Protein AF-0000000065861034 (afdb_homodimer)

Nearest PDB structures (foldseek):
  3ct6-assembly1_B  TM=1.005E+00  e=2.434E-25  Lactococcus lactis
  3cr3-assembly1_C  TM=1.001E+00  e=5.560E-23  unclassified
  3b48-assembly2_D  TM=8.583E-01  e=1.275E-07  Enterococcus faecalis V583
  3gx1-assembly1_B  TM=7.635E-01  e=3.608E-04  Listeria innocua Clip11262
  6w6b-assembly1_A-2  TM=7.026E-01  e=1.336E-04  Staphylococcus aureus

InterPro domains:
  IPR004701 Phosphotransferase system, mannose-type IIA component [PF03610] (4-112)
  IPR004701 Phosphotransferase system, mannose-type IIA component [PS51096] (2-123)
  IPR012844 Dihydroxyacetone kinase phosphotransferase subunit, N-terminal domain [TIGR02364] (3-118)
  IPR036662 Phosphotransferase system, mannose-type IIA component superfamily [G3DSA:3.40.50.510] (1-123)
  IPR036662 Phosphotransferase system, mannose-type IIA component superfamily [SSF53062] (2-120)
  IPR039643 Dihydroxyacetone kinase phosphotransferase subunit DhaM [PTHR38594] (3-120)

Secondary structure (DSSP, 8-state):
--EEEEEEES-HHHHHHHHHHHHTT-SSSEEEEEES-TTS-S---HHHHHHHHHHSS-SEEEEEESSGGGHHHHHHHHHH-SSEEEE--S-HHHHHHHHHHHHHTT--HHHHHHHHHTT----/--EEEEEEES-HHHHHHHHHHHHTT-SSSEEEEEES-TTS-S---HHHHHHHHHHSS-SEEEEEESSGGGHHHHHHHHHH-SSEEEE--S-HHHHHHHHHHHHHTT--HHHHHHHHHTT----

pLDDT: mean 98.12, std 2.2, range [76.38, 98.94]

Structure (mmCIF, N/CA/C/O backbone):
data_AF-0000000065861034-model_v1
#
loop_
_entity.id
_entity.type
_entity.pdbx_description
1 polymer 'PTS-dependent dihydroxyacetone kinase, phosphotransferase subunit DhaM'
#
loop_
_atom_site.group_PDB
_atom_site.id
_atom_site.type_symbol
_atom_site.label_atom_id
_atom_site.label_alt_id
_atom_site.label_comp_id
_atom_site.label_asym_id
_atom_site.label_entity_id
_atom_site.label_seq_id
_atom_site.pdbx_PDB_ins_code
_atom_site.Cartn_x
_atom_site.Cartn_y
_atom_site.Cartn_z
_atom_site.occupancy
_atom_site.B_iso_or_equiv
_atom_site.auth_seq_id
_atom_site.auth_comp_id
_atom_site.auth_asym_id
_atom_site.auth_atom_id
_atom_site.pdbx_PDB_model_num
ATOM 1 N N . MET A 1 1 ? -9.688 -24.094 -13.961 1 76.38 1 MET A N 1
ATOM 2 C CA . MET A 1 1 ? -8.453 -23.422 -13.578 1 76.38 1 MET A CA 1
ATOM 3 C C . MET A 1 1 ? -8.664 -22.547 -12.344 1 76.38 1 MET A C 1
ATOM 5 O O . MET A 1 1 ? -9.719 -21.922 -12.188 1 76.38 1 MET A O 1
ATOM 9 N N . THR A 1 2 ? -7.734 -22.688 -11.273 1 95.12 2 THR A N 1
ATOM 10 C CA . THR A 1 2 ? -7.918 -21.969 -10.023 1 95.12 2 THR A CA 1
ATOM 11 C C . THR A 1 2 ? -7.055 -20.703 -9.992 1 95.12 2 THR A C 1
ATOM 13 O O . THR A 1 2 ? -5.941 -20.703 -10.516 1 95.12 2 THR A O 1
ATOM 16 N N . TYR A 1 3 ? -7.652 -19.641 -9.508 1 98.69 3 TYR A N 1
ATOM 17 C CA . TYR A 1 3 ? -6.938 -18.375 -9.398 1 98.69 3 TYR A CA 1
ATOM 18 C C . TYR A 1 3 ? -6.633 -18.047 -7.941 1 98.69 3 TYR A C 1
ATOM 20 O O . TYR A 1 3 ? -7.426 -18.359 -7.051 1 98.69 3 TYR A O 1
ATOM 28 N N . GLY A 1 4 ? -5.465 -17.453 -7.699 1 98.88 4 GLY A N 1
ATOM 29 C CA . GLY A 1 4 ? -5.059 -17 -6.383 1 98.88 4 GLY A CA 1
ATOM 30 C C . GLY A 1 4 ? -4.328 -15.672 -6.414 1 98.88 4 GLY A C 1
ATOM 31 O O . GLY A 1 4 ? -4.043 -15.141 -7.488 1 98.88 4 GLY A O 1
ATOM 32 N N . ILE A 1 5 ? -4.102 -15.156 -5.289 1 98.94 5 ILE A N 1
ATOM 33 C CA . ILE A 1 5 ? -3.453 -13.859 -5.133 1 98.94 5 ILE A CA 1
ATOM 34 C C . ILE A 1 5 ? -2.125 -14.031 -4.398 1 98.94 5 ILE A C 1
ATOM 36 O O . ILE A 1 5 ? -2.049 -14.758 -3.404 1 98.94 5 ILE A O 1
ATOM 40 N N . VAL A 1 6 ? -1.104 -13.414 -4.914 1 98.94 6 VAL A N 1
ATOM 41 C CA . VAL A 1 6 ? 0.184 -13.359 -4.23 1 98.94 6 VAL A CA 1
ATOM 42 C C . VAL A 1 6 ? 0.611 -11.906 -4.047 1 98.94 6 VAL A C 1
ATOM 44 O O . VAL A 1 6 ? 0.596 -11.117 -5 1 98.94 6 VAL A O 1
ATOM 47 N N . ILE A 1 7 ? 0.987 -11.594 -2.846 1 98.94 7 ILE A N 1
ATOM 48 C CA . ILE A 1 7 ? 1.432 -10.258 -2.486 1 98.94 7 ILE A CA 1
ATOM 49 C C . ILE A 1 7 ? 2.898 -10.289 -2.062 1 98.94 7 ILE A C 1
ATOM 51 O O . ILE A 1 7 ? 3.279 -11.086 -1.199 1 98.94 7 ILE A O 1
ATOM 55 N N . VAL A 1 8 ? 3.691 -9.461 -2.672 1 98.88 8 VAL A N 1
ATOM 56 C CA . VAL A 1 8 ? 5.102 -9.32 -2.328 1 98.88 8 VAL A CA 1
ATOM 57 C C . VAL A 1 8 ? 5.395 -7.883 -1.912 1 98.88 8 VAL A C 1
ATOM 59 O O . VAL A 1 8 ? 5.191 -6.953 -2.695 1 98.88 8 VAL A O 1
ATOM 62 N N . SER A 1 9 ? 5.832 -7.691 -0.73 1 98.88 9 SER A N 1
ATOM 63 C CA . SER A 1 9 ? 6.199 -6.375 -0.216 1 98.88 9 SER A CA 1
ATOM 64 C C . SER A 1 9 ? 7.609 -6.387 0.365 1 98.88 9 SER A C 1
ATOM 66 O O . SER A 1 9 ? 8.125 -7.441 0.738 1 98.88 9 SER A O 1
ATOM 68 N N . HIS A 1 10 ? 8.258 -5.246 0.456 1 98.81 10 HIS A N 1
ATOM 69 C CA . HIS A 1 10 ? 9.531 -5.086 1.139 1 98.81 10 HIS A CA 1
ATOM 70 C C . HIS A 1 10 ? 9.367 -5.184 2.652 1 98.81 10 HIS A C 1
ATOM 72 O O . HIS A 1 10 ? 10.336 -5.406 3.375 1 98.81 10 HIS A O 1
ATOM 78 N N . SER A 1 11 ? 8.195 -5 3.102 1 98.81 11 SER A N 1
ATOM 79 C CA . SER A 1 11 ? 7.91 -4.922 4.531 1 98.81 11 SER A CA 1
ATOM 80 C C . SER A 1 11 ? 7.055 -6.102 4.984 1 98.81 11 SER A C 1
ATOM 82 O O . SER A 1 11 ? 5.965 -6.324 4.457 1 98.81 11 SER A O 1
ATOM 84 N N . PRO A 1 12 ? 7.551 -6.879 5.996 1 98.75 12 PRO A N 1
ATOM 85 C CA . PRO A 1 12 ? 6.707 -7.957 6.52 1 98.75 12 PRO A CA 1
ATOM 86 C C . PRO A 1 12 ? 5.379 -7.449 7.074 1 98.75 12 PRO A C 1
ATOM 88 O O . PRO A 1 12 ? 4.348 -8.102 6.914 1 98.75 12 PRO A O 1
ATOM 91 N N . GLU A 1 13 ? 5.367 -6.262 7.656 1 98.75 13 GLU A N 1
ATOM 92 C CA . GLU A 1 13 ? 4.152 -5.703 8.242 1 98.75 13 GLU A CA 1
ATOM 93 C C . GLU A 1 13 ? 3.146 -5.316 7.164 1 98.75 13 GLU A C 1
ATOM 95 O O . GLU A 1 13 ? 1.947 -5.562 7.312 1 98.75 13 GLU A O 1
ATOM 100 N N . ILE A 1 14 ? 3.656 -4.711 6.086 1 98.94 14 ILE A N 1
ATOM 101 C CA . ILE A 1 14 ? 2.754 -4.34 5.004 1 98.94 14 ILE A CA 1
ATOM 102 C C . ILE A 1 14 ? 2.096 -5.59 4.426 1 98.94 14 ILE A C 1
ATOM 104 O O . ILE A 1 14 ? 0.878 -5.621 4.227 1 98.94 14 ILE A O 1
ATOM 108 N N . ALA A 1 15 ? 2.906 -6.625 4.211 1 98.88 15 ALA A N 1
ATOM 109 C CA . ALA A 1 15 ? 2.361 -7.859 3.65 1 98.88 15 ALA A CA 1
ATOM 110 C C . ALA A 1 15 ? 1.311 -8.469 4.578 1 98.88 15 ALA A C 1
ATOM 112 O O . ALA A 1 15 ? 0.208 -8.805 4.141 1 98.88 15 ALA A O 1
ATOM 113 N N . SER A 1 16 ? 1.646 -8.586 5.848 1 98.69 16 SER A N 1
ATOM 114 C CA . SER A 1 16 ? 0.726 -9.188 6.809 1 98.69 16 SER A CA 1
ATOM 115 C C . SER A 1 16 ? -0.534 -8.344 6.969 1 98.69 16 SER A C 1
ATOM 117 O O . SER A 1 16 ? -1.642 -8.875 7.039 1 98.69 16 SER A O 1
ATOM 119 N N . GLY A 1 17 ? -0.366 -7.031 7.043 1 98.88 17 GLY A N 1
ATOM 120 C CA . GLY A 1 17 ? -1.503 -6.133 7.168 1 98.88 17 GLY A CA 1
ATOM 121 C C . GLY A 1 17 ? -2.436 -6.18 5.973 1 98.88 17 GLY A C 1
ATOM 122 O O . GLY A 1 17 ? -3.656 -6.137 6.129 1 98.88 17 GLY A O 1
ATOM 123 N N . LEU A 1 18 ? -1.862 -6.211 4.785 1 98.94 18 LEU A N 1
ATOM 124 C CA . LEU A 1 18 ? -2.678 -6.258 3.574 1 98.94 18 LEU A CA 1
ATOM 125 C C . LEU A 1 18 ? -3.439 -7.578 3.482 1 98.94 18 LEU A C 1
ATOM 127 O O . LEU A 1 18 ? -4.59 -7.605 3.045 1 98.94 18 LEU A O 1
ATOM 131 N N . LYS A 1 19 ? -2.781 -8.664 3.902 1 98.94 19 LYS A N 1
ATOM 132 C CA . LYS A 1 19 ? -3.486 -9.945 3.943 1 98.94 19 LYS A CA 1
ATOM 133 C C . LYS A 1 19 ? -4.703 -9.875 4.859 1 98.94 19 LYS A C 1
ATOM 135 O O . LYS A 1 19 ? -5.797 -10.297 4.484 1 98.94 19 LYS A O 1
ATOM 140 N N . LYS A 1 20 ? -4.535 -9.297 6.062 1 98.81 20 LYS A N 1
ATOM 141 C CA . LYS A 1 20 ? -5.641 -9.133 6.996 1 98.81 20 LYS A CA 1
ATOM 142 C C . LYS A 1 20 ? -6.742 -8.258 6.398 1 98.81 20 LYS A C 1
ATOM 144 O O . LYS A 1 20 ? -7.93 -8.57 6.531 1 98.81 20 LYS A O 1
ATOM 149 N N . LEU A 1 21 ? -6.363 -7.176 5.797 1 98.88 21 LEU A N 1
ATOM 150 C CA . LEU A 1 21 ? -7.305 -6.254 5.172 1 98.88 21 LEU A CA 1
ATOM 151 C C . LEU A 1 21 ? -8.102 -6.957 4.078 1 98.88 21 LEU A C 1
ATOM 153 O O . LEU A 1 21 ? -9.328 -6.816 4.012 1 98.88 21 LEU A O 1
ATOM 157 N N . ILE A 1 22 ? -7.406 -7.73 3.234 1 98.88 22 ILE A N 1
ATOM 158 C CA . ILE A 1 22 ? -8.047 -8.43 2.127 1 98.88 22 ILE A CA 1
ATOM 159 C C . ILE A 1 22 ? -9.008 -9.492 2.67 1 98.88 22 ILE A C 1
ATOM 161 O O . ILE A 1 22 ? -10.078 -9.711 2.107 1 98.88 22 ILE A O 1
ATOM 165 N N . ARG A 1 23 ? -8.688 -10.109 3.812 1 98.81 23 ARG A N 1
ATOM 166 C CA . ARG A 1 23 ? -9.523 -11.156 4.387 1 98.81 23 ARG A CA 1
ATOM 167 C C . ARG A 1 23 ? -10.844 -10.586 4.902 1 98.81 23 ARG A C 1
ATOM 169 O O . ARG A 1 23 ? -11.805 -11.328 5.117 1 98.81 23 ARG A O 1
ATOM 176 N N . GLU A 1 24 ? -10.93 -9.25 5.07 1 98.38 24 GLU A N 1
ATOM 177 C CA . GLU A 1 24 ? -12.195 -8.617 5.426 1 98.38 24 GLU A CA 1
ATOM 178 C C . GLU A 1 24 ? -13.203 -8.711 4.281 1 98.38 24 GLU A C 1
ATOM 180 O O . GLU A 1 24 ? -14.414 -8.672 4.508 1 98.38 24 GLU A O 1
ATOM 185 N N . VAL A 1 25 ? -12.711 -8.898 2.994 1 98.19 25 VAL A N 1
ATOM 186 C CA . VAL A 1 25 ? -13.633 -8.828 1.865 1 98.19 25 VAL A CA 1
ATOM 187 C C . VAL A 1 25 ? -13.523 -10.102 1.03 1 98.19 25 VAL A C 1
ATOM 189 O O . VAL A 1 25 ? -14.359 -10.367 0.167 1 98.19 25 VAL A O 1
ATOM 192 N N . ALA A 1 26 ? -12.469 -10.797 1.178 1 98.75 26 ALA A N 1
ATOM 193 C CA . ALA A 1 26 ? -12.211 -12.023 0.425 1 98.75 26 ALA A CA 1
ATOM 194 C C . ALA A 1 26 ? -11.742 -13.148 1.347 1 98.75 26 ALA A C 1
ATOM 196 O O . ALA A 1 26 ? -10.539 -13.359 1.511 1 98.75 26 ALA A O 1
ATOM 197 N N . LYS A 1 27 ? -12.641 -13.93 1.864 1 98.5 27 LYS A N 1
ATOM 198 C CA . LYS A 1 27 ? -12.359 -14.914 2.902 1 98.5 27 LYS A CA 1
ATOM 199 C C . LYS A 1 27 ? -11.891 -16.234 2.295 1 98.5 27 LYS A C 1
ATOM 201 O O . LYS A 1 27 ? -11.133 -16.984 2.918 1 98.5 27 LYS A O 1
ATOM 206 N N . ASN A 1 28 ? -12.219 -16.469 1.07 1 98.31 28 ASN A N 1
ATOM 207 C CA . ASN A 1 28 ? -12.141 -17.844 0.604 1 98.31 28 ASN A CA 1
ATOM 208 C C . ASN A 1 28 ? -11.094 -18.016 -0.492 1 98.31 28 ASN A C 1
ATOM 210 O O . ASN A 1 28 ? -10.758 -19.141 -0.871 1 98.31 28 ASN A O 1
ATOM 214 N N . ILE A 1 29 ? -10.594 -16.984 -0.959 1 98.81 29 ILE A N 1
ATOM 215 C CA . ILE A 1 29 ? -9.648 -17.109 -2.066 1 98.81 29 ILE A CA 1
ATOM 216 C C . ILE A 1 29 ? -8.297 -17.594 -1.542 1 98.81 29 ILE A C 1
ATOM 218 O O . ILE A 1 29 ? -7.977 -17.391 -0.368 1 98.81 29 ILE A O 1
ATOM 222 N N . SER A 1 30 ? -7.484 -18.25 -2.383 1 98.88 30 SER A N 1
ATOM 223 C CA . SER A 1 30 ? -6.098 -18.562 -2.049 1 98.88 30 SER A CA 1
ATOM 224 C C . SER A 1 30 ? -5.238 -17.297 -2.051 1 98.88 30 SER A C 1
ATOM 226 O O . SER A 1 30 ? -5.102 -16.641 -3.082 1 98.88 30 SER A O 1
ATOM 228 N N . LEU A 1 31 ? -4.793 -16.969 -0.914 1 98.94 31 LEU A N 1
ATOM 229 C CA . LEU A 1 31 ? -4.051 -15.727 -0.721 1 98.94 31 LEU A CA 1
ATOM 230 C C . LEU A 1 31 ? -2.748 -15.984 0.027 1 98.94 31 LEU A C 1
ATOM 232 O O . LEU A 1 31 ? -2.758 -16.516 1.137 1 98.94 31 LEU A O 1
ATOM 236 N N . THR A 1 32 ? -1.63 -15.656 -0.591 1 98.94 32 THR A N 1
ATOM 237 C CA . THR A 1 32 ? -0.327 -15.672 0.063 1 98.94 32 THR A CA 1
ATOM 238 C C . THR A 1 32 ? 0.311 -14.289 0.031 1 98.94 32 THR A C 1
ATOM 240 O O . THR A 1 32 ? 0.225 -13.586 -0.977 1 98.94 32 THR A O 1
ATOM 243 N N . ALA A 1 33 ? 0.797 -13.867 1.13 1 98.88 33 ALA A N 1
ATOM 244 C CA . ALA A 1 33 ? 1.456 -12.57 1.271 1 98.88 33 ALA A CA 1
ATOM 245 C C . ALA A 1 33 ? 2.803 -12.719 1.976 1 98.88 33 ALA A C 1
ATOM 247 O O . ALA A 1 33 ? 2.881 -13.289 3.064 1 98.88 33 ALA A O 1
ATOM 248 N N . ILE A 1 34 ? 3.869 -12.148 1.349 1 98.69 34 ILE A N 1
ATOM 249 C CA . ILE A 1 34 ? 5.207 -12.227 1.927 1 98.69 34 ILE A CA 1
ATOM 250 C C . ILE A 1 34 ? 5.867 -10.852 1.886 1 98.69 34 ILE A C 1
ATOM 252 O O . ILE A 1 34 ? 5.652 -10.078 0.947 1 98.69 34 ILE A O 1
ATOM 256 N N . GLY A 1 35 ? 6.562 -10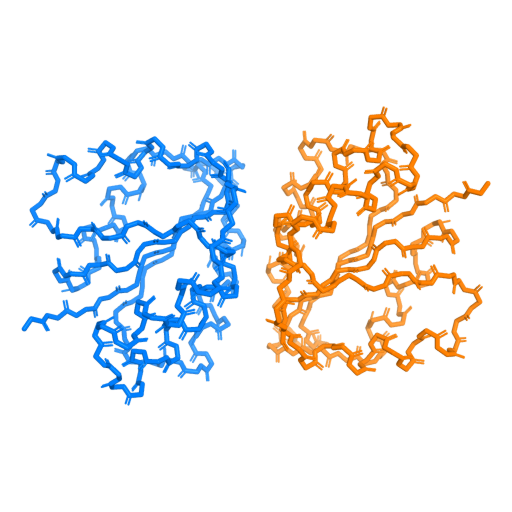.586 2.904 1 98.25 35 GLY A N 1
ATOM 257 C CA . GLY A 1 35 ? 7.32 -9.344 2.965 1 98.25 35 GLY A CA 1
ATOM 258 C C . GLY A 1 35 ? 8.586 -9.453 3.797 1 98.25 35 GLY A C 1
ATOM 259 O O . GLY A 1 35 ? 8.648 -10.258 4.73 1 98.25 35 GLY A O 1
ATOM 260 N N . GLY A 1 36 ? 9.555 -8.664 3.396 1 98.25 36 GLY A N 1
ATOM 261 C CA . GLY A 1 36 ? 10.789 -8.578 4.168 1 98.25 36 GLY A CA 1
ATOM 262 C C . GLY A 1 36 ? 11.742 -9.727 3.9 1 98.25 36 GLY A C 1
ATOM 263 O O . GLY A 1 36 ? 11.422 -10.648 3.146 1 98.25 36 GLY A O 1
ATOM 264 N N . LEU A 1 37 ? 12.891 -9.625 4.461 1 98 37 LEU A N 1
ATOM 265 C CA . LEU A 1 37 ? 13.891 -10.688 4.441 1 98 37 LEU A CA 1
ATOM 266 C C . LEU A 1 37 ? 13.633 -11.703 5.543 1 98 37 LEU A C 1
ATOM 268 O O . LEU A 1 37 ? 12.688 -11.547 6.324 1 98 37 LEU A O 1
ATOM 272 N N . GLU A 1 38 ? 14.438 -12.695 5.527 1 95.75 38 GLU A N 1
ATOM 273 C CA . GLU A 1 38 ? 14.25 -13.781 6.484 1 95.75 38 GLU A CA 1
ATOM 274 C C . GLU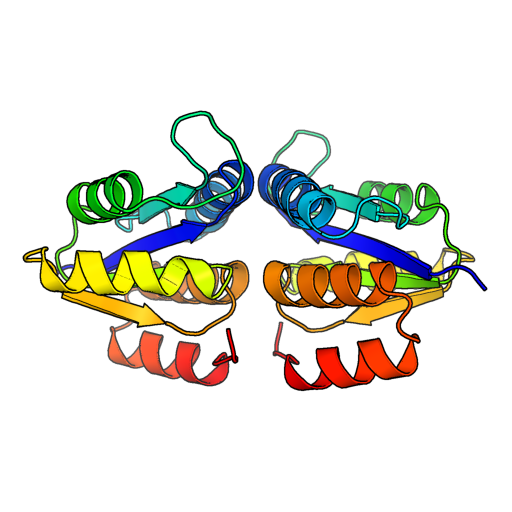 A 1 38 ? 14.336 -13.273 7.922 1 95.75 38 GLU A C 1
ATOM 276 O O . GLU A 1 38 ? 13.633 -13.766 8.805 1 95.75 38 GLU A O 1
ATOM 281 N N . ASN A 1 39 ? 15.141 -12.25 8.156 1 96.69 39 ASN A N 1
ATOM 282 C CA . ASN A 1 39 ? 15.359 -11.734 9.5 1 96.69 39 ASN A CA 1
ATOM 283 C C . ASN A 1 39 ? 14.352 -10.633 9.844 1 96.69 39 ASN A C 1
ATOM 285 O O . ASN A 1 39 ? 14.461 -10 10.898 1 96.69 39 ASN A O 1
ATOM 289 N N . GLY A 1 40 ? 13.414 -10.32 8.977 1 95.94 40 GLY A N 1
ATOM 290 C CA . GLY A 1 40 ? 12.359 -9.359 9.242 1 95.94 40 GLY A CA 1
ATOM 291 C C . GLY A 1 40 ? 12.703 -7.957 8.758 1 95.94 40 GLY A C 1
ATOM 292 O O . GLY A 1 40 ? 11.875 -7.047 8.859 1 95.94 40 GLY A O 1
ATOM 293 N N . GLU A 1 41 ? 13.898 -7.848 8.219 1 97.62 41 GLU A N 1
ATOM 294 C CA . GLU A 1 41 ? 14.32 -6.543 7.719 1 97.62 41 GLU A CA 1
ATOM 295 C C . GLU A 1 41 ? 13.633 -6.215 6.395 1 97.62 41 GLU A C 1
ATOM 297 O O . GLU A 1 41 ? 13.141 -7.109 5.703 1 97.62 41 GLU A O 1
ATOM 302 N N . ILE A 1 42 ? 13.641 -4.977 6.066 1 98.56 42 ILE A N 1
ATOM 303 C CA . ILE A 1 42 ? 13.047 -4.484 4.828 1 98.56 42 ILE A CA 1
ATOM 304 C C . ILE A 1 42 ? 13.789 -5.07 3.631 1 98.56 42 ILE A C 1
ATOM 306 O O . ILE A 1 42 ? 15.023 -5.062 3.588 1 98.56 42 ILE A O 1
ATOM 310 N N . GLY A 1 43 ? 13.016 -5.652 2.725 1 98.12 43 GLY A N 1
ATOM 311 C CA . GLY A 1 43 ? 13.586 -6.23 1.521 1 98.12 43 GLY A CA 1
ATOM 312 C C . GLY A 1 43 ? 12.742 -7.359 0.946 1 98.12 43 GLY A C 1
ATOM 313 O O . GLY A 1 43 ? 11.633 -7.617 1.419 1 98.12 43 GLY A O 1
ATOM 314 N N . THR A 1 44 ? 13.188 -7.902 -0.1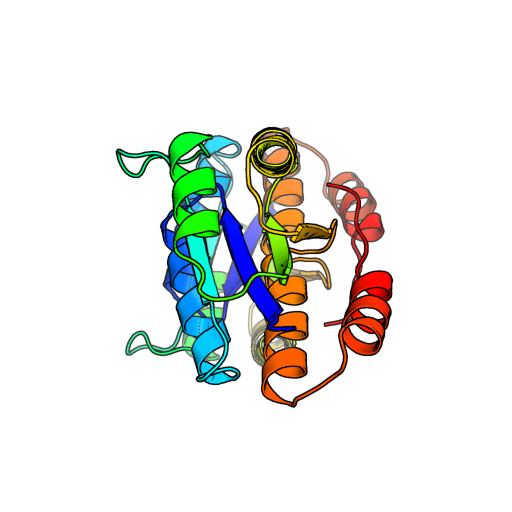34 1 98.19 44 THR A N 1
ATOM 315 C CA . THR A 1 44 ? 12.602 -9.078 -0.769 1 98.19 44 THR A CA 1
ATOM 316 C C . THR A 1 44 ? 13.688 -10.086 -1.147 1 98.19 44 THR A C 1
ATOM 318 O O . THR A 1 44 ? 14.852 -9.711 -1.34 1 98.19 44 THR A O 1
ATOM 321 N N . SER A 1 45 ? 13.344 -11.305 -1.126 1 97.19 45 SER A N 1
ATOM 322 C CA . SER A 1 45 ? 14.297 -12.32 -1.56 1 97.19 45 SER A CA 1
ATOM 323 C C . SER A 1 45 ? 13.633 -13.367 -2.441 1 97.19 45 SER A C 1
ATOM 325 O O . SER A 1 45 ? 12.445 -13.664 -2.277 1 97.19 45 SER A O 1
ATOM 327 N N . PHE A 1 46 ? 14.438 -13.906 -3.309 1 97.94 46 PHE A N 1
ATOM 328 C CA . PHE A 1 46 ? 13.977 -14.914 -4.258 1 97.94 46 PHE A CA 1
ATOM 329 C C . PHE A 1 46 ? 13.312 -16.078 -3.531 1 97.94 46 PHE A C 1
ATOM 331 O O . PHE A 1 46 ? 12.188 -16.453 -3.854 1 97.94 46 PHE A O 1
ATOM 338 N N . ASP A 1 47 ? 14.008 -16.609 -2.488 1 98.12 47 ASP A N 1
ATOM 339 C CA . ASP A 1 47 ? 13.539 -17.812 -1.795 1 98.12 47 ASP A CA 1
ATOM 340 C C . ASP A 1 47 ? 12.18 -17.578 -1.146 1 98.12 47 ASP A C 1
ATOM 342 O O . ASP A 1 47 ? 11.297 -18.438 -1.209 1 98.12 47 ASP A O 1
ATOM 346 N N . ARG A 1 48 ? 12.016 -16.5 -0.591 1 98.12 48 ARG A N 1
ATOM 347 C CA . ARG A 1 48 ? 10.766 -16.188 0.092 1 98.12 48 ARG A CA 1
ATOM 348 C C . ARG A 1 48 ? 9.633 -16 -0.907 1 98.12 48 ARG A C 1
ATOM 350 O O . ARG A 1 48 ? 8.508 -16.469 -0.681 1 98.12 48 ARG A O 1
ATOM 357 N N . VAL A 1 49 ? 9.914 -15.289 -2.008 1 98.75 49 VAL A N 1
ATOM 358 C CA . VAL A 1 49 ? 8.922 -15.125 -3.061 1 98.75 49 VAL A CA 1
ATOM 359 C C . VAL A 1 49 ? 8.555 -16.484 -3.648 1 98.75 49 VAL A C 1
ATOM 361 O O . VAL A 1 49 ? 7.371 -16.797 -3.816 1 98.75 49 VAL A O 1
ATOM 364 N N . MET A 1 50 ? 9.57 -17.328 -3.922 1 98.62 50 MET A N 1
ATOM 365 C CA . MET A 1 50 ? 9.336 -18.672 -4.441 1 98.62 50 MET A CA 1
ATOM 366 C C . MET A 1 50 ? 8.445 -19.469 -3.504 1 98.62 50 MET A C 1
ATOM 368 O O . MET A 1 50 ? 7.488 -20.109 -3.945 1 98.62 50 MET A O 1
ATOM 372 N N . ASN A 1 51 ? 8.727 -19.375 -2.254 1 98.38 51 ASN A N 1
ATOM 373 C CA . ASN A 1 51 ? 7.938 -20.109 -1.271 1 98.38 51 ASN A CA 1
ATOM 374 C C . ASN A 1 51 ? 6.484 -19.656 -1.265 1 98.38 51 ASN A C 1
ATOM 376 O O . ASN A 1 51 ? 5.57 -20.469 -1.164 1 98.38 51 ASN A O 1
ATOM 380 N N . ALA A 1 52 ? 6.246 -18.344 -1.279 1 98.62 52 ALA A N 1
ATOM 381 C CA . ALA A 1 52 ? 4.887 -17.797 -1.292 1 98.62 52 ALA A CA 1
ATOM 382 C C . ALA A 1 52 ? 4.113 -18.297 -2.512 1 98.62 52 ALA A C 1
ATOM 384 O O . ALA A 1 52 ? 2.928 -18.625 -2.414 1 98.62 52 ALA A O 1
ATOM 385 N N . ILE A 1 53 ? 4.781 -18.312 -3.674 1 98.75 53 ILE A N 1
ATOM 386 C CA . ILE A 1 53 ? 4.164 -18.75 -4.922 1 98.75 53 ILE A CA 1
ATOM 387 C C . ILE A 1 53 ? 3.803 -20.234 -4.828 1 98.75 53 ILE A C 1
ATOM 389 O O . ILE A 1 53 ? 2.674 -20.625 -5.129 1 98.75 53 ILE A O 1
ATOM 393 N N . GLU A 1 54 ? 4.711 -20.984 -4.328 1 98.56 54 GLU A N 1
ATOM 394 C CA . GLU A 1 54 ? 4.5 -22.438 -4.27 1 98.56 54 GLU A CA 1
ATOM 395 C C . GLU A 1 54 ? 3.461 -22.797 -3.215 1 98.56 54 GLU A C 1
ATOM 397 O O . GLU A 1 54 ? 2.711 -23.766 -3.379 1 98.56 54 GLU A O 1
ATOM 402 N N . GLU A 1 55 ? 3.443 -22.062 -2.172 1 98.5 55 GLU A N 1
ATOM 403 C CA . GLU A 1 55 ? 2.506 -22.312 -1.083 1 98.5 55 GLU A CA 1
ATOM 404 C C . GLU A 1 55 ? 1.073 -22 -1.5 1 98.5 55 GLU A C 1
ATOM 406 O O . GLU A 1 55 ? 0.121 -22.531 -0.922 1 98.5 55 GLU A O 1
ATOM 411 N N . ASN A 1 56 ? 0.901 -21.047 -2.436 1 98.88 56 ASN A N 1
ATOM 412 C CA . ASN A 1 56 ? -0.446 -20.703 -2.887 1 98.88 56 ASN A CA 1
ATOM 413 C C . ASN A 1 56 ? -1.146 -21.922 -3.506 1 98.88 56 ASN A C 1
ATOM 415 O O . ASN A 1 56 ? -0.531 -22.688 -4.25 1 98.88 56 ASN A O 1
ATOM 419 N N . GLU A 1 57 ? -2.359 -22.016 -3.289 1 98.5 57 GLU A N 1
ATOM 420 C CA . GLU A 1 57 ? -3.07 -23.234 -3.684 1 98.5 57 GLU A CA 1
ATOM 421 C C . GLU A 1 57 ? -3.438 -23.203 -5.164 1 98.5 57 GLU A C 1
ATOM 423 O O . GLU A 1 57 ? -3.723 -24.234 -5.762 1 98.5 57 GLU A O 1
ATOM 428 N N . ALA A 1 58 ? -3.529 -22.062 -5.715 1 98.62 58 ALA A N 1
ATOM 429 C CA . ALA A 1 58 ? -3.984 -21.906 -7.094 1 98.62 58 ALA A CA 1
ATOM 430 C C . ALA A 1 58 ? -2.824 -22.062 -8.07 1 98.62 58 ALA A C 1
ATOM 432 O O . ALA A 1 58 ? -1.659 -21.922 -7.691 1 98.62 58 ALA A O 1
ATOM 433 N N . ASP A 1 59 ? -3.162 -22.312 -9.281 1 97.94 59 ASP A N 1
ATOM 434 C CA . ASP A 1 59 ? -2.152 -22.5 -10.32 1 97.94 59 ASP A CA 1
ATOM 435 C C . ASP A 1 59 ? -1.983 -21.219 -11.156 1 97.94 59 ASP A C 1
ATOM 437 O O . ASP A 1 59 ? -0.972 -21.047 -11.836 1 97.94 59 ASP A O 1
ATOM 441 N N . ASN A 1 60 ? -2.994 -20.375 -11.219 1 98.75 60 ASN A N 1
ATOM 442 C CA . ASN A 1 60 ? -2.945 -19.078 -11.867 1 98.75 60 ASN A CA 1
ATOM 443 C C . ASN A 1 60 ? -2.932 -17.938 -10.852 1 98.75 60 ASN A C 1
ATOM 445 O O . ASN A 1 60 ? -3.92 -17.719 -10.148 1 98.75 60 ASN A O 1
ATOM 449 N N . LEU A 1 61 ? -1.838 -17.266 -10.836 1 98.88 61 LEU A N 1
ATOM 450 C CA . LEU A 1 61 ? -1.633 -16.344 -9.727 1 98.88 61 LEU A CA 1
ATOM 451 C C . LEU A 1 61 ? -1.596 -14.906 -10.227 1 98.88 61 LEU A C 1
ATOM 453 O O . LEU A 1 61 ? -0.817 -14.57 -11.117 1 98.88 61 LEU A O 1
ATOM 457 N N . LEU A 1 62 ? -2.498 -14.086 -9.711 1 98.94 62 LEU A N 1
ATOM 458 C CA . LEU A 1 62 ? -2.385 -12.633 -9.805 1 98.94 62 LEU A CA 1
ATOM 459 C C . LEU A 1 62 ? -1.408 -12.094 -8.766 1 98.94 62 LEU A C 1
ATOM 461 O O . LEU A 1 62 ? -1.643 -12.219 -7.562 1 98.94 62 LEU A O 1
ATOM 465 N N . THR A 1 63 ? -0.331 -11.477 -9.242 1 98.94 63 THR A N 1
ATOM 466 C CA . THR A 1 63 ? 0.777 -11.133 -8.352 1 98.94 63 THR A CA 1
ATOM 467 C C . THR A 1 63 ? 0.97 -9.625 -8.281 1 98.94 63 THR A C 1
ATOM 469 O O . THR A 1 63 ? 0.969 -8.945 -9.305 1 98.94 63 THR A O 1
ATOM 472 N N . PHE A 1 64 ? 1.121 -9.164 -7.086 1 98.94 64 PHE A N 1
ATOM 473 C CA . PHE A 1 64 ? 1.251 -7.742 -6.793 1 98.94 64 PHE A CA 1
ATOM 474 C C . PHE A 1 64 ? 2.508 -7.469 -5.977 1 98.94 64 PHE A C 1
ATOM 476 O O . PHE A 1 64 ? 2.926 -8.305 -5.172 1 98.94 64 PHE A O 1
ATOM 483 N N . PHE A 1 65 ? 3.053 -6.238 -6.133 1 98.94 65 PHE A N 1
ATOM 484 C CA . PHE A 1 65 ? 4.273 -5.863 -5.43 1 98.94 65 PHE A CA 1
ATOM 485 C C . PHE A 1 65 ? 4.316 -4.363 -5.176 1 98.94 65 PHE A C 1
ATOM 487 O O . PHE A 1 65 ? 3.646 -3.592 -5.867 1 98.94 65 PHE A O 1
ATOM 494 N N . ASP A 1 66 ? 5.066 -3.963 -4.199 1 98.62 66 ASP A N 1
ATOM 495 C CA . ASP A 1 66 ? 5.027 -2.566 -3.773 1 98.62 66 ASP A CA 1
ATOM 496 C C . ASP A 1 66 ? 6.027 -1.726 -4.562 1 98.62 66 ASP A C 1
ATOM 498 O O . ASP A 1 66 ? 5.637 -0.813 -5.293 1 98.62 66 ASP A O 1
ATOM 502 N N . LEU A 1 67 ? 7.293 -2.041 -4.539 1 98.12 67 LEU A N 1
ATOM 503 C CA . LEU A 1 67 ? 8.32 -1.244 -5.199 1 98.12 67 LEU A CA 1
ATOM 504 C C . LEU A 1 67 ? 8.969 -2.029 -6.336 1 98.12 67 LEU A C 1
ATOM 506 O O . LEU A 1 67 ? 9.039 -3.26 -6.289 1 98.12 67 LEU A O 1
ATOM 510 N N . GLY A 1 68 ? 9.477 -1.315 -7.309 1 97.5 68 GLY A N 1
ATOM 511 C CA . GLY A 1 68 ? 9.984 -1.899 -8.539 1 97.5 68 GLY A CA 1
ATOM 512 C C . GLY A 1 68 ? 11.094 -2.908 -8.305 1 97.5 68 GLY A C 1
ATOM 513 O O . GLY A 1 68 ? 11.273 -3.84 -9.094 1 97.5 68 GLY A O 1
ATOM 514 N N . SER A 1 69 ? 11.781 -2.795 -7.273 1 96.44 69 SER A N 1
ATOM 515 C CA . SER A 1 69 ? 12.922 -3.676 -7.023 1 96.44 69 SER A CA 1
ATOM 516 C C . SER A 1 69 ? 12.469 -5.105 -6.766 1 96.44 69 SER A C 1
ATOM 518 O O . SER A 1 69 ? 13.258 -6.043 -6.855 1 96.44 69 SER A O 1
ATOM 520 N N . ALA A 1 70 ? 11.25 -5.238 -6.375 1 97 70 ALA A N 1
ATOM 521 C CA . ALA A 1 70 ? 10.703 -6.57 -6.117 1 97 70 ALA A CA 1
ATOM 522 C C . ALA A 1 70 ? 10.43 -7.312 -7.418 1 97 70 ALA A C 1
ATOM 524 O O . ALA A 1 70 ? 10.266 -8.539 -7.422 1 97 70 ALA A O 1
ATOM 525 N N . ARG A 1 71 ? 10.328 -6.625 -8.523 1 97.19 71 ARG A N 1
ATOM 526 C CA . ARG A 1 71 ? 9.945 -7.184 -9.82 1 97.19 71 ARG A CA 1
ATOM 527 C C . ARG A 1 71 ? 10.953 -8.234 -10.281 1 97.19 71 ARG A C 1
ATOM 529 O O . ARG A 1 71 ? 10.57 -9.273 -10.812 1 97.19 71 ARG A O 1
ATOM 536 N N . MET A 1 72 ? 12.188 -7.984 -10.047 1 96.44 72 MET A N 1
ATOM 537 C CA . MET A 1 72 ? 13.227 -8.906 -10.484 1 96.44 72 MET A CA 1
ATOM 538 C C . MET A 1 72 ? 13.008 -10.297 -9.891 1 96.44 72 MET A C 1
ATOM 540 O O . MET A 1 72 ? 13.062 -11.297 -10.602 1 96.44 72 MET A O 1
ATOM 544 N N . ASN A 1 73 ? 12.781 -10.344 -8.586 1 98.19 73 ASN A N 1
ATOM 545 C CA . ASN A 1 73 ? 12.539 -11.625 -7.934 1 98.19 73 ASN A CA 1
ATOM 546 C C . ASN A 1 73 ? 11.312 -12.328 -8.508 1 98.19 73 ASN A C 1
ATOM 548 O O . ASN A 1 73 ? 11.32 -13.547 -8.703 1 98.19 73 ASN A O 1
ATOM 552 N N . LEU A 1 74 ? 10.289 -11.602 -8.805 1 98.69 74 LEU A N 1
ATOM 553 C CA . LEU A 1 74 ? 9.078 -12.164 -9.375 1 98.69 74 LEU A CA 1
ATOM 554 C C . LEU A 1 74 ? 9.336 -12.711 -10.773 1 98.69 74 LEU A C 1
ATOM 556 O O . LEU A 1 74 ? 8.859 -13.797 -11.117 1 98.69 74 LEU A O 1
ATOM 560 N N . ASP A 1 75 ? 10.078 -11.953 -11.578 1 98.44 75 ASP A N 1
ATOM 561 C CA . ASP A 1 75 ? 10.43 -12.406 -12.922 1 98.44 75 ASP A CA 1
ATOM 562 C C . ASP A 1 75 ? 11.227 -13.703 -12.883 1 98.44 75 ASP A C 1
ATOM 564 O O . ASP A 1 75 ? 10.953 -14.633 -13.633 1 98.44 75 ASP A O 1
ATOM 568 N N . LEU A 1 76 ? 12.203 -13.75 -12.008 1 98.25 76 LEU A N 1
ATOM 569 C CA . LEU A 1 76 ? 13.031 -14.945 -11.875 1 98.25 76 LEU A CA 1
ATOM 570 C C . LEU A 1 76 ? 12.18 -16.141 -11.469 1 98.25 76 LEU A C 1
ATOM 572 O O . LEU A 1 76 ? 12.305 -17.219 -12.055 1 98.25 76 LEU A O 1
ATOM 576 N N . VAL A 1 77 ? 11.328 -15.969 -10.469 1 98.62 77 VAL A N 1
ATOM 577 C CA . VAL A 1 77 ? 10.484 -17.047 -9.977 1 98.62 77 VAL A CA 1
ATOM 578 C C . VAL A 1 77 ? 9.555 -17.531 -11.094 1 98.62 77 VAL A C 1
ATOM 580 O O . VAL A 1 77 ? 9.281 -18.719 -11.211 1 98.62 77 VAL A O 1
ATOM 583 N N . SER A 1 78 ? 9.039 -16.578 -11.898 1 98.44 78 SER A N 1
ATOM 584 C CA . SER A 1 78 ? 8.109 -16.906 -12.977 1 98.44 78 SER A CA 1
ATOM 585 C C . SER A 1 78 ? 8.75 -17.875 -13.977 1 98.44 78 SER A C 1
ATOM 587 O O . SER A 1 78 ? 8.055 -18.672 -14.602 1 98.44 78 SER A O 1
ATOM 589 N N . GLU A 1 79 ? 10.023 -17.844 -14.102 1 98.06 79 GLU A N 1
ATOM 590 C CA . GLU A 1 79 ? 10.758 -18.703 -15.016 1 98.06 79 GLU A CA 1
ATOM 591 C C . GLU A 1 79 ? 10.984 -20.094 -14.398 1 98.06 79 GLU A C 1
ATOM 593 O O . GLU A 1 79 ? 11.328 -21.047 -15.109 1 98.06 79 GLU A O 1
ATOM 598 N N . MET A 1 80 ? 10.82 -20.188 -13.133 1 98.06 80 MET A N 1
ATOM 599 C CA . MET A 1 80 ? 11.25 -21.391 -12.438 1 98.06 80 MET A CA 1
ATOM 600 C C . MET A 1 80 ? 10.039 -22.203 -11.961 1 98.06 80 MET A C 1
ATOM 602 O O . MET A 1 80 ? 10.148 -23.406 -11.734 1 98.06 80 MET A O 1
ATOM 606 N N . THR A 1 81 ? 8.969 -21.609 -11.805 1 98.44 81 THR A N 1
ATOM 607 C CA . THR A 1 81 ? 7.785 -22.281 -11.273 1 98.44 81 THR A CA 1
ATOM 608 C C . THR A 1 81 ? 6.945 -22.875 -12.406 1 98.44 81 THR A C 1
ATOM 610 O O . THR A 1 81 ? 7.027 -22.422 -13.547 1 98.44 81 THR A O 1
ATOM 613 N N . ASP A 1 82 ? 6.141 -23.844 -12.023 1 98.06 82 ASP A N 1
ATOM 614 C CA . ASP A 1 82 ? 5.188 -24.422 -12.969 1 98.06 82 ASP A CA 1
ATOM 615 C C . ASP A 1 82 ? 3.867 -23.656 -12.953 1 98.06 82 ASP A C 1
ATOM 617 O O . ASP A 1 82 ? 3 -23.875 -13.797 1 98.06 82 ASP A O 1
ATOM 621 N N . LYS A 1 83 ? 3.717 -22.766 -11.984 1 98.5 83 LYS A N 1
ATOM 622 C CA . LYS A 1 83 ? 2.504 -21.953 -11.898 1 98.5 83 LYS A CA 1
ATOM 623 C C . LYS A 1 83 ? 2.551 -20.781 -12.867 1 98.5 83 LYS A C 1
ATOM 625 O O . LYS A 1 83 ? 3.631 -20.375 -13.312 1 98.5 83 LYS A O 1
ATOM 630 N N . GLU A 1 84 ? 1.396 -20.312 -13.242 1 98.44 84 GLU A N 1
ATOM 631 C CA . GLU A 1 84 ? 1.304 -19.156 -14.133 1 98.44 84 GLU A CA 1
ATOM 632 C C . GLU A 1 84 ? 1.177 -17.859 -13.352 1 98.44 84 GLU A C 1
ATOM 634 O O . GLU A 1 84 ? 0.227 -17.672 -12.586 1 98.44 84 GLU A O 1
ATOM 639 N N . LEU A 1 85 ? 2.102 -17.016 -13.57 1 98.62 85 LEU A N 1
ATOM 640 C CA . LEU A 1 85 ? 2.088 -15.742 -12.867 1 98.62 85 LEU A CA 1
ATOM 641 C C . LEU A 1 85 ? 1.698 -14.609 -13.812 1 98.62 85 LEU A C 1
ATOM 643 O O . LEU A 1 85 ? 2.27 -14.477 -14.898 1 98.62 85 LEU A O 1
ATOM 647 N N . THR A 1 86 ? 0.733 -13.867 -13.461 1 98.81 86 THR A N 1
ATOM 648 C CA . THR A 1 86 ? 0.51 -12.539 -14.023 1 98.81 86 THR A CA 1
ATOM 649 C C . THR A 1 86 ? 0.937 -11.453 -13.047 1 98.81 86 THR A C 1
ATOM 651 O O . THR A 1 86 ? 0.34 -11.305 -11.977 1 98.81 86 THR A O 1
ATOM 654 N N . ILE A 1 87 ? 1.913 -10.719 -13.391 1 98.75 87 ILE A N 1
ATOM 655 C CA . ILE A 1 87 ? 2.475 -9.688 -12.531 1 98.75 87 ILE A CA 1
ATOM 656 C C . ILE A 1 87 ? 1.899 -8.328 -12.922 1 98.75 87 ILE A C 1
ATOM 658 O O . ILE A 1 87 ? 2.072 -7.871 -14.055 1 98.75 87 ILE A O 1
ATOM 662 N N . PHE A 1 88 ? 1.265 -7.66 -11.984 1 98.75 88 PHE A N 1
ATOM 663 C CA . PHE A 1 88 ? 0.564 -6.414 -12.281 1 98.75 88 PHE A CA 1
ATOM 664 C C . PHE A 1 88 ? 1.366 -5.215 -11.797 1 98.75 88 PHE A C 1
ATOM 666 O O . PHE A 1 88 ? 1.746 -5.145 -10.625 1 98.75 88 PHE A O 1
ATOM 673 N N . ASN A 1 89 ? 1.567 -4.262 -12.703 1 98.38 89 ASN A N 1
ATOM 674 C CA . ASN A 1 89 ? 2.156 -2.977 -12.344 1 98.38 89 ASN A CA 1
ATOM 675 C C . ASN A 1 89 ? 1.096 -1.983 -11.883 1 98.38 89 ASN A C 1
ATOM 677 O O . ASN A 1 89 ? 0.897 -0.94 -12.508 1 98.38 89 ASN A O 1
ATOM 681 N N 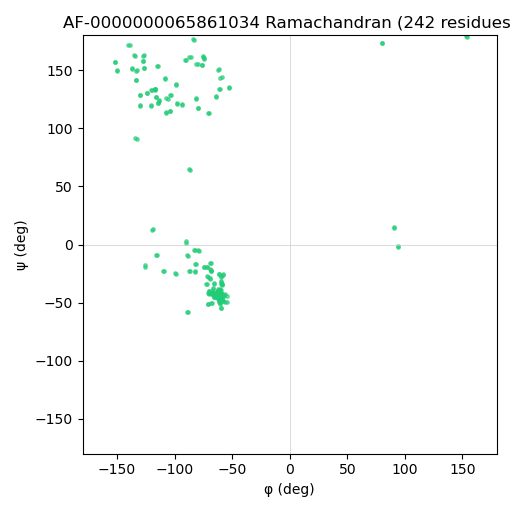. VAL A 1 90 ? 0.48 -2.301 -10.789 1 98.75 90 VAL A N 1
ATOM 682 C CA . VAL A 1 90 ? -0.574 -1.502 -10.172 1 98.75 90 VAL A CA 1
ATOM 683 C C . VAL A 1 90 ? -0.234 -1.237 -8.711 1 98.75 90 VAL A C 1
ATOM 685 O O . VAL A 1 90 ? 0.67 -1.864 -8.148 1 98.75 90 VAL A O 1
ATOM 688 N N . PRO A 1 91 ? -0.884 -0.218 -8.031 1 98.75 91 PRO A N 1
ATOM 689 C CA . PRO A 1 91 ? -0.646 0.021 -6.605 1 98.75 91 PRO A CA 1
ATOM 690 C C . PRO A 1 91 ? -0.826 -1.236 -5.758 1 98.75 91 PRO A C 1
ATOM 692 O O . PRO A 1 91 ? -1.802 -1.971 -5.934 1 98.75 91 PRO A O 1
ATOM 695 N N . LEU A 1 92 ? 0.077 -1.44 -4.887 1 98.94 92 LEU A N 1
ATOM 696 C CA . LEU A 1 92 ? 0.058 -2.705 -4.16 1 98.94 92 LEU A CA 1
ATOM 697 C C . LEU A 1 92 ? -1.251 -2.873 -3.396 1 98.94 92 LEU A C 1
ATOM 699 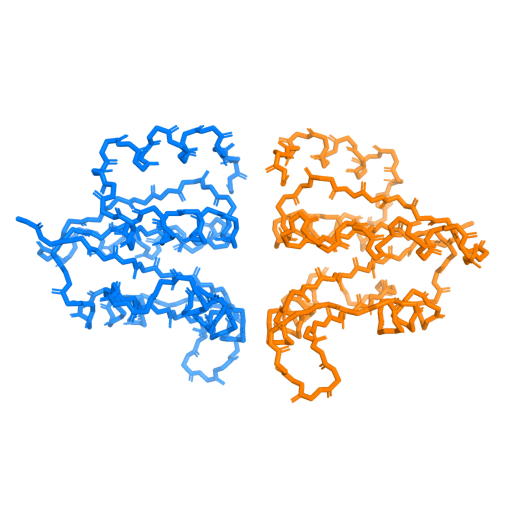O O . LEU A 1 92 ? -1.976 -3.848 -3.604 1 98.94 92 LEU A O 1
ATOM 703 N N . ILE A 1 93 ? -1.615 -1.917 -2.553 1 98.94 93 ILE A N 1
ATOM 704 C CA . ILE A 1 93 ? -2.764 -2.082 -1.669 1 98.94 93 ILE A CA 1
ATOM 705 C C . ILE A 1 93 ? -4.055 -2.043 -2.486 1 98.94 93 ILE A C 1
ATOM 707 O O . ILE A 1 93 ? -4.832 -3 -2.473 1 98.94 93 ILE A O 1
ATOM 711 N N . GLU A 1 94 ? -4.203 -1.082 -3.27 1 98.81 94 GLU A N 1
ATOM 712 C CA . GLU A 1 94 ? -5.449 -0.834 -3.988 1 98.81 94 GLU A CA 1
ATOM 713 C C . GLU A 1 94 ? -5.68 -1.885 -5.07 1 98.81 94 GLU A C 1
ATOM 715 O O . GLU A 1 94 ? -6.805 -2.354 -5.258 1 98.81 94 GLU A O 1
ATOM 720 N N . GLY A 1 95 ? -4.594 -2.254 -5.754 1 98.81 95 GLY A N 1
ATOM 721 C CA . GLY A 1 95 ? -4.707 -3.273 -6.785 1 98.81 95 GLY A CA 1
ATOM 722 C C . GLY A 1 95 ? -5.027 -4.648 -6.23 1 98.81 95 GLY A C 1
ATOM 723 O O . GLY A 1 95 ? -5.949 -5.316 -6.711 1 98.81 95 GLY A O 1
ATOM 724 N N . ALA A 1 96 ? -4.25 -5.074 -5.219 1 98.94 96 ALA A N 1
ATOM 725 C CA . ALA A 1 96 ? -4.465 -6.391 -4.625 1 98.94 96 ALA A CA 1
ATOM 726 C C . ALA A 1 96 ? -5.844 -6.484 -3.979 1 98.94 96 ALA A C 1
ATOM 728 O O . ALA A 1 96 ? -6.52 -7.508 -4.09 1 98.94 96 ALA A O 1
ATOM 729 N N . TYR A 1 97 ? -6.25 -5.434 -3.301 1 98.94 97 TYR A N 1
ATOM 730 C CA . TYR A 1 97 ? -7.566 -5.398 -2.674 1 98.94 97 TYR A CA 1
ATOM 731 C C . TYR A 1 97 ? -8.672 -5.551 -3.713 1 98.94 97 TYR A C 1
ATOM 733 O O . TYR A 1 97 ? -9.555 -6.395 -3.564 1 98.94 97 TYR A O 1
ATOM 741 N N . THR A 1 98 ? -8.594 -4.715 -4.797 1 98.81 98 THR A N 1
ATOM 742 C CA . THR A 1 98 ? -9.586 -4.742 -5.863 1 98.81 98 THR A CA 1
ATOM 743 C C . THR A 1 98 ? -9.656 -6.129 -6.504 1 98.81 98 THR A C 1
ATOM 745 O O . THR A 1 98 ? -10.734 -6.695 -6.652 1 98.81 98 THR A O 1
ATOM 748 N N . ALA A 1 99 ? -8.508 -6.684 -6.82 1 98.94 99 ALA A N 1
ATOM 749 C CA . ALA A 1 99 ? -8.453 -8 -7.453 1 98.94 99 ALA A CA 1
ATOM 750 C C . ALA A 1 99 ? -9.055 -9.07 -6.547 1 98.94 99 ALA A C 1
ATOM 752 O O . ALA A 1 99 ? -9.828 -9.914 -7.004 1 98.94 99 ALA A O 1
ATOM 753 N N . SER A 1 100 ? -8.719 -9.023 -5.25 1 98.94 100 SER A N 1
ATOM 754 C CA . SER A 1 100 ? -9.172 -10.023 -4.297 1 98.94 100 SER A CA 1
ATOM 755 C C . SER A 1 100 ? -10.688 -9.961 -4.109 1 98.94 100 SER A C 1
ATOM 757 O O . SER A 1 100 ? -11.352 -11 -4.074 1 98.94 100 SER A O 1
ATOM 759 N N . ALA A 1 101 ? -11.172 -8.727 -3.975 1 98.81 101 ALA A N 1
ATOM 760 C CA . ALA A 1 101 ? -12.617 -8.555 -3.824 1 98.81 101 ALA A CA 1
ATOM 761 C C . ALA A 1 101 ? -13.367 -9.109 -5.031 1 98.81 101 ALA A C 1
ATOM 763 O O . ALA A 1 101 ? -14.383 -9.797 -4.883 1 98.81 101 ALA A O 1
ATOM 764 N N . LEU A 1 102 ? -12.859 -8.805 -6.234 1 98.88 102 LEU A N 1
ATOM 765 C CA . LEU A 1 102 ? -13.492 -9.273 -7.465 1 98.88 102 LEU A CA 1
ATOM 766 C C . LEU A 1 102 ? -13.391 -10.789 -7.59 1 98.88 102 LEU A C 1
ATOM 768 O O . LEU A 1 102 ? -14.352 -11.445 -7.977 1 98.88 102 LEU A O 1
ATOM 772 N N . LEU A 1 103 ? -12.211 -11.344 -7.246 1 98.81 103 LEU A N 1
ATOM 773 C CA . LEU A 1 103 ? -12.023 -12.789 -7.301 1 98.81 103 LEU A CA 1
ATOM 774 C C . LEU A 1 103 ? -12.984 -13.5 -6.359 1 98.81 103 LEU A C 1
ATOM 776 O O . LEU A 1 103 ? -13.602 -14.5 -6.73 1 98.81 103 LEU A O 1
ATOM 780 N N . GLU A 1 104 ? -13.18 -12.977 -5.109 1 98.75 104 GLU A N 1
ATOM 781 C CA . GLU A 1 104 ? -14.117 -13.508 -4.125 1 98.75 104 GLU A CA 1
ATOM 782 C C . GLU A 1 104 ? -15.539 -13.5 -4.664 1 98.75 104 GLU A C 1
ATOM 784 O O . GLU A 1 104 ? -16.312 -14.422 -4.391 1 98.75 104 GLU A O 1
ATOM 789 N N . ALA A 1 105 ? -15.82 -12.461 -5.48 1 98.5 105 ALA A N 1
ATOM 790 C CA . ALA A 1 105 ? -17.156 -12.281 -6.023 1 98.5 105 ALA A CA 1
ATOM 791 C C . ALA A 1 105 ? -17.375 -13.148 -7.262 1 98.5 105 ALA A C 1
ATOM 793 O O . ALA A 1 105 ? -18.438 -13.109 -7.879 1 98.5 105 ALA A O 1
ATOM 794 N N . GLY A 1 106 ? -16.312 -13.805 -7.66 1 98.25 106 GLY A N 1
ATOM 795 C CA . GLY A 1 106 ? -16.469 -14.734 -8.766 1 98.25 106 GLY A CA 1
ATOM 796 C C . GLY A 1 106 ? -16.234 -14.094 -10.125 1 98.25 106 GLY A C 1
ATOM 797 O O . GLY A 1 106 ? -16.625 -14.641 -11.156 1 98.25 106 GLY A O 1
ATOM 798 N N . ALA A 1 107 ? -15.672 -12.969 -10.109 1 98.44 107 ALA A N 1
ATOM 799 C CA . ALA A 1 107 ? -15.344 -12.328 -11.383 1 98.44 107 ALA A CA 1
ATOM 800 C C . ALA A 1 107 ? -14.367 -13.172 -12.188 1 98.44 107 ALA A C 1
ATOM 802 O O . ALA A 1 107 ? -13.555 -13.914 -11.625 1 98.44 107 ALA A O 1
ATOM 803 N N . THR A 1 108 ? -14.461 -13.047 -13.508 1 98.06 108 THR A N 1
ATOM 804 C CA . THR A 1 108 ? -13.508 -13.727 -14.383 1 98.06 108 THR A CA 1
ATOM 805 C C . THR A 1 108 ? -12.156 -13.023 -14.359 1 98.06 108 THR A C 1
ATOM 807 O O . THR A 1 108 ? -12.07 -11.852 -13.969 1 98.06 108 THR A O 1
ATOM 810 N N . PHE A 1 109 ? -11.148 -13.742 -14.766 1 98.31 109 PHE A N 1
ATOM 811 C CA . PHE A 1 109 ? -9.82 -13.148 -14.891 1 98.31 109 PHE A CA 1
ATOM 812 C C . PHE A 1 109 ? -9.867 -11.93 -15.805 1 98.31 109 PHE A C 1
ATOM 814 O O . PHE A 1 109 ? -9.258 -10.898 -15.5 1 98.31 109 PHE A O 1
ATOM 821 N N . GLU A 1 110 ? -10.562 -12.023 -16.875 1 98.38 110 GLU A N 1
ATOM 822 C CA . GLU A 1 110 ? -10.641 -10.93 -17.844 1 98.38 110 GLU A CA 1
ATOM 823 C C . GLU A 1 110 ? -11.281 -9.688 -17.234 1 98.38 110 GLU A C 1
ATOM 825 O O . GLU A 1 110 ? -10.828 -8.57 -17.469 1 98.38 110 GLU A O 1
ATOM 830 N N . ALA A 1 111 ? -12.266 -9.859 -16.453 1 98.69 111 ALA A N 1
ATOM 831 C CA . ALA A 1 111 ? -12.922 -8.742 -15.781 1 98.69 111 ALA A CA 1
ATOM 832 C C . ALA A 1 111 ? -11.984 -8.094 -14.766 1 98.69 111 ALA A C 1
ATOM 834 O O . ALA A 1 111 ? -11.93 -6.863 -14.664 1 98.69 111 ALA A O 1
ATOM 835 N N . ILE A 1 112 ? -11.273 -8.938 -14.031 1 98.81 112 ILE A N 1
ATOM 836 C CA . ILE A 1 112 ? -10.312 -8.438 -13.055 1 98.81 112 ILE A CA 1
A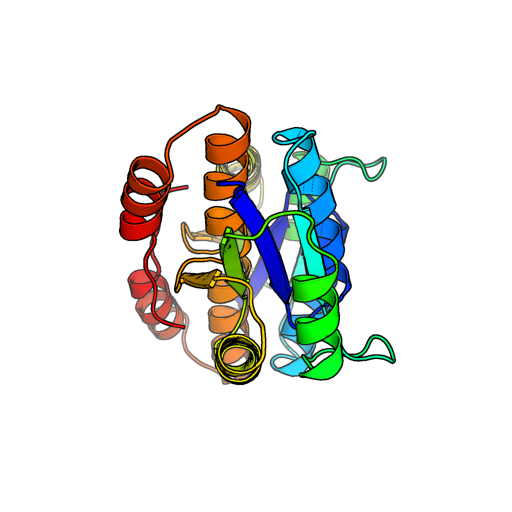TOM 837 C C . ILE A 1 112 ? -9.211 -7.652 -13.766 1 98.81 112 ILE A C 1
ATOM 839 O O . ILE A 1 112 ? -8.875 -6.535 -13.367 1 98.81 112 ILE A O 1
ATOM 843 N N . LYS A 1 113 ? -8.719 -8.203 -14.82 1 98.56 113 LYS A N 1
ATOM 844 C CA . LYS A 1 113 ? -7.664 -7.562 -15.602 1 98.56 113 LYS A CA 1
ATOM 845 C C . LYS A 1 113 ? -8.125 -6.207 -16.125 1 98.56 113 LYS A C 1
ATOM 847 O O . LYS A 1 113 ? -7.363 -5.234 -16.094 1 98.56 113 LYS A O 1
ATOM 852 N N . GLU A 1 114 ? -9.312 -6.16 -16.578 1 98.56 114 GLU A N 1
ATOM 853 C CA . GLU A 1 114 ? -9.867 -4.91 -17.094 1 98.56 114 GLU A CA 1
ATOM 854 C C . GLU A 1 114 ? -9.898 -3.834 -16.016 1 98.56 114 GLU A C 1
ATOM 856 O O . GLU A 1 114 ? -9.57 -2.676 -16.266 1 98.56 114 GLU A O 1
ATOM 861 N N . GLN A 1 115 ? -10.289 -4.207 -14.836 1 98.31 115 GLN A N 1
ATOM 862 C CA . GLN A 1 115 ? -10.328 -3.26 -13.727 1 98.31 115 GLN A CA 1
ATOM 863 C C . GLN A 1 115 ? -8.922 -2.822 -13.328 1 98.31 115 GLN A C 1
ATOM 865 O O . GLN A 1 115 ? -8.688 -1.64 -13.07 1 98.31 115 GLN A O 1
ATOM 870 N N . LEU A 1 116 ? -8 -3.752 -13.312 1 98.62 116 LEU A N 1
ATOM 871 C CA . LEU A 1 116 ? -6.641 -3.457 -12.883 1 98.62 116 LEU A CA 1
ATOM 872 C C . LEU A 1 116 ? -5.918 -2.604 -13.922 1 98.62 116 LEU A C 1
ATOM 874 O O . LEU A 1 116 ? -5.035 -1.815 -13.578 1 98.62 116 LEU A O 1
ATOM 878 N N . GLU A 1 117 ? -6.293 -2.723 -15.156 1 97.88 117 GLU A N 1
ATOM 879 C CA . GLU A 1 117 ? -5.688 -1.936 -16.234 1 97.88 117 GLU A CA 1
ATOM 880 C C . GLU A 1 117 ? -5.914 -0.442 -16.016 1 97.88 117 GLU A C 1
ATOM 882 O O . GLU A 1 117 ? -5.098 0.383 -16.422 1 97.88 117 GLU A O 1
ATOM 887 N N . LYS A 1 118 ? -6.918 -0.064 -15.32 1 97.25 118 LYS A N 1
ATOM 888 C CA . LYS A 1 118 ? -7.25 1.328 -15.031 1 97.25 118 LYS A CA 1
ATOM 889 C C . LYS A 1 118 ? -6.383 1.88 -13.906 1 97.25 118 LYS A C 1
ATOM 891 O O . LYS A 1 118 ? -6.41 3.08 -13.625 1 97.25 118 LYS A O 1
ATOM 896 N N . MET A 1 119 ? -5.578 0.983 -13.312 1 97.56 119 MET A N 1
ATOM 897 C CA . MET A 1 119 ? -4.793 1.368 -12.141 1 97.56 119 MET A CA 1
ATOM 898 C C . MET A 1 119 ? -3.301 1.229 -12.414 1 97.56 119 MET A C 1
ATOM 900 O O . MET A 1 119 ? -2.492 1.208 -11.484 1 97.56 119 MET A O 1
ATOM 904 N N . LEU A 1 120 ? -2.979 1.063 -13.711 1 97.44 120 LEU A N 1
ATOM 905 C CA . LEU A 1 120 ? -1.574 0.857 -14.047 1 97.44 120 LEU A CA 1
ATOM 906 C C . LEU A 1 120 ? -0.732 2.059 -13.633 1 97.44 120 LEU A C 1
ATOM 908 O O . LEU A 1 120 ? -1.145 3.205 -13.82 1 97.44 120 LEU A O 1
ATOM 912 N N . ILE A 1 121 ? 0.368 1.767 -13.016 1 96.69 121 ILE A N 1
ATOM 913 C CA . ILE A 1 121 ? 1.31 2.824 -12.664 1 96.69 121 ILE A CA 1
ATOM 914 C C . ILE A 1 121 ? 2.729 2.395 -13.031 1 96.69 121 ILE A C 1
ATOM 916 O O . ILE A 1 121 ? 2.982 1.211 -13.273 1 96.69 121 ILE A O 1
ATOM 920 N N . GLU A 1 122 ? 3.588 3.393 -13.094 1 92.56 122 GLU A N 1
ATOM 921 C CA . GLU A 1 122 ? 5.012 3.094 -13.219 1 92.56 122 GLU A CA 1
ATOM 922 C C . GLU A 1 122 ? 5.621 2.754 -11.859 1 92.56 122 GLU A C 1
ATOM 924 O O . GLU A 1 122 ? 5.426 3.482 -10.883 1 92.56 122 GLU A O 1
ATOM 929 N N . LYS A 1 123 ? 6.23 1.605 -11.852 1 92.38 123 LYS A N 1
ATOM 930 C CA . LYS A 1 123 ? 6.832 1.15 -10.602 1 92.38 123 LYS A CA 1
ATOM 931 C C . LYS A 1 123 ? 8.359 1.231 -10.664 1 92.38 123 LYS A C 1
ATOM 933 O O . LYS A 1 123 ? 8.945 1.123 -11.742 1 92.38 123 LYS A O 1
ATOM 938 N N . MET B 1 1 ? 8.18 27.547 6.328 1 76.75 1 MET B N 1
ATOM 939 C CA . MET B 1 1 ? 7.059 26.609 6.43 1 76.75 1 MET B CA 1
ATOM 940 C C . MET B 1 1 ? 7.55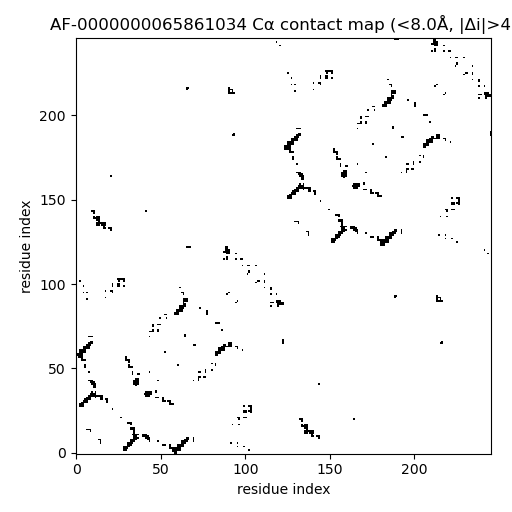5 25.156 6.41 1 76.75 1 MET B C 1
ATOM 942 O O . MET B 1 1 ? 8.469 24.828 5.66 1 76.75 1 MET B O 1
ATOM 946 N N . THR B 1 2 ? 7.094 24.312 7.449 1 95.31 2 THR B N 1
ATOM 947 C CA . THR B 1 2 ? 7.59 22.938 7.559 1 95.31 2 THR B CA 1
ATOM 948 C C . THR B 1 2 ? 6.598 21.953 6.945 1 95.31 2 THR B C 1
ATOM 950 O O . THR B 1 2 ? 5.383 22.156 7.031 1 95.31 2 THR B O 1
ATOM 953 N N . TYR B 1 3 ? 7.145 21 6.223 1 98.69 3 TYR B N 1
ATOM 954 C CA . TYR B 1 3 ? 6.316 19.969 5.602 1 98.69 3 TYR B CA 1
ATOM 955 C C . TYR B 1 3 ? 6.492 18.625 6.301 1 98.69 3 TYR B C 1
ATOM 957 O O . TYR B 1 3 ? 7.59 18.297 6.758 1 98.69 3 TYR B O 1
ATOM 965 N N . GLY B 1 4 ? 5.414 17.891 6.43 1 98.88 4 GLY B N 1
ATOM 966 C CA . GLY B 1 4 ? 5.426 16.547 6.988 1 98.88 4 GLY B CA 1
ATOM 967 C C . GLY B 1 4 ? 4.523 15.586 6.242 1 98.88 4 GLY B C 1
ATOM 968 O O . GLY B 1 4 ? 3.801 15.984 5.328 1 98.88 4 GLY B O 1
ATOM 969 N N . ILE B 1 5 ? 4.629 14.375 6.586 1 98.94 5 ILE B N 1
ATOM 970 C CA . ILE B 1 5 ? 3.871 13.305 5.945 1 98.94 5 ILE B CA 1
ATOM 971 C C . ILE B 1 5 ? 2.936 12.656 6.961 1 98.94 5 ILE B C 1
ATOM 973 O O . ILE B 1 5 ? 3.334 12.383 8.094 1 98.94 5 ILE B O 1
ATOM 977 N N . VAL B 1 6 ? 1.71 12.461 6.57 1 98.94 6 VAL B N 1
ATOM 978 C CA . VAL B 1 6 ? 0.753 11.711 7.375 1 98.94 6 VAL B CA 1
ATOM 979 C C . VAL B 1 6 ? 0.188 10.555 6.555 1 98.94 6 VAL B C 1
ATOM 981 O O . VAL B 1 6 ? -0.258 10.742 5.422 1 98.94 6 VAL B O 1
ATOM 984 N N . ILE B 1 7 ? 0.22 9.398 7.156 1 98.94 7 ILE B N 1
ATOM 985 C CA . ILE B 1 7 ? -0.285 8.18 6.527 1 98.94 7 ILE B CA 1
AT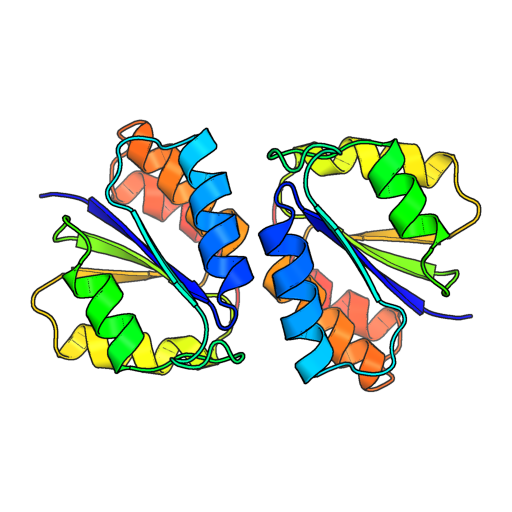OM 986 C C . ILE B 1 7 ? -1.479 7.652 7.316 1 98.94 7 ILE B C 1
ATOM 988 O O . ILE B 1 7 ? -1.396 7.469 8.531 1 98.94 7 ILE B O 1
ATOM 992 N N . VAL B 1 8 ? -2.562 7.43 6.641 1 98.88 8 VAL B N 1
ATOM 993 C CA . VAL B 1 8 ? -3.762 6.852 7.234 1 98.88 8 VAL B CA 1
ATOM 994 C C . VAL B 1 8 ? -4.121 5.555 6.512 1 98.88 8 VAL B C 1
ATOM 996 O O . VAL B 1 8 ? -4.363 5.555 5.305 1 98.88 8 VAL B O 1
ATOM 999 N N . SER B 1 9 ? -4.148 4.477 7.207 1 98.88 9 SER B N 1
ATOM 1000 C CA . SER B 1 9 ? -4.523 3.174 6.664 1 98.88 9 SER B CA 1
ATOM 1001 C C . SER B 1 9 ? -5.613 2.518 7.504 1 98.88 9 SER B C 1
ATOM 1003 O O . SER B 1 9 ? -5.785 2.848 8.68 1 98.88 9 SER B O 1
ATOM 1005 N N . HIS B 1 10 ? -6.359 1.602 6.938 1 98.81 10 HIS B N 1
ATOM 1006 C CA . HIS B 1 10 ? -7.324 0.78 7.66 1 98.81 10 HIS B CA 1
ATOM 1007 C C . HIS B 1 10 ? -6.621 -0.244 8.547 1 98.81 10 HIS B C 1
ATOM 1009 O O . HIS B 1 10 ? -7.227 -0.791 9.469 1 98.81 10 HIS B O 1
ATOM 1015 N N . SER B 1 11 ? -5.422 -0.502 8.258 1 98.81 11 SER B N 1
ATOM 1016 C CA . SER B 1 11 ? -4.664 -1.559 8.93 1 98.81 11 SER B CA 1
ATOM 1017 C C . SER B 1 11 ? -3.525 -0.982 9.758 1 98.81 11 SER B C 1
ATOM 1019 O O . SER B 1 11 ? -2.672 -0.26 9.234 1 98.81 11 SER B O 1
ATOM 1021 N N . PRO B 1 12 ? -3.494 -1.305 11.078 1 98.75 12 PRO B N 1
ATOM 1022 C CA . PRO B 1 12 ? -2.355 -0.843 11.875 1 98.75 12 PRO B CA 1
ATOM 1023 C C . PRO B 1 12 ? -1.019 -1.364 11.352 1 98.75 12 PRO B C 1
ATOM 1025 O O . PRO B 1 12 ? -0.018 -0.644 11.383 1 98.75 12 PRO B O 1
ATOM 1028 N N . GLU B 1 13 ? -0.994 -2.566 10.812 1 98.75 13 GLU B N 1
ATOM 1029 C CA . GLU B 1 13 ? 0.238 -3.166 10.312 1 98.75 13 GLU B CA 1
ATOM 1030 C C . GLU B 1 13 ? 0.723 -2.455 9.047 1 98.75 13 GLU B C 1
ATOM 1032 O O . GLU B 1 13 ? 1.919 -2.201 8.898 1 98.75 13 GLU B O 1
ATOM 1037 N N . ILE B 1 14 ? -0.233 -2.135 8.172 1 98.94 14 ILE B N 1
ATOM 1038 C CA . ILE B 1 14 ? 0.154 -1.432 6.949 1 98.94 14 ILE B CA 1
ATOM 1039 C C . ILE B 1 14 ? 0.763 -0.078 7.305 1 98.94 14 ILE B C 1
ATOM 1041 O O . ILE B 1 14 ? 1.819 0.291 6.785 1 98.94 14 ILE B O 1
ATOM 1045 N N . ALA B 1 15 ? 0.112 0.627 8.227 1 98.88 15 ALA B N 1
ATOM 1046 C CA . ALA B 1 15 ? 0.622 1.938 8.625 1 98.88 15 ALA B CA 1
ATOM 1047 C C . ALA B 1 15 ? 2.016 1.822 9.234 1 98.88 15 ALA B C 1
ATOM 1049 O O . ALA B 1 15 ? 2.934 2.547 8.844 1 98.88 15 ALA B O 1
ATOM 1050 N N . SER B 1 16 ? 2.174 0.909 10.172 1 98.69 16 SER B N 1
ATOM 1051 C CA . SER B 1 16 ? 3.459 0.74 10.844 1 98.69 16 SER B CA 1
ATOM 1052 C C . SER B 1 16 ? 4.535 0.278 9.867 1 98.69 16 SER B C 1
ATOM 1054 O O . SER B 1 16 ? 5.672 0.761 9.914 1 98.69 16 SER B O 1
ATOM 1056 N N . GLY B 1 17 ? 4.199 -0.651 9.008 1 98.88 17 GLY B N 1
ATOM 1057 C CA . GLY B 1 17 ? 5.145 -1.145 8.016 1 98.88 17 GLY B CA 1
ATOM 1058 C C . GLY B 1 17 ? 5.59 -0.077 7.035 1 98.88 17 GLY B C 1
ATOM 1059 O O . GLY B 1 17 ? 6.766 -0.019 6.664 1 98.88 17 GLY B O 1
ATOM 1060 N N . LEU B 1 18 ? 4.648 0.72 6.578 1 98.94 18 LEU B N 1
ATOM 1061 C CA . LEU B 1 18 ? 4.98 1.777 5.629 1 98.94 18 LEU B CA 1
ATOM 1062 C C . LEU B 1 18 ? 5.867 2.834 6.281 1 98.94 18 LEU B C 1
ATOM 1064 O O . LEU B 1 18 ? 6.777 3.363 5.645 1 98.94 18 LEU B O 1
ATOM 1068 N N . LYS B 1 19 ? 5.578 3.131 7.559 1 98.94 19 LYS B N 1
ATOM 1069 C CA . LYS B 1 19 ? 6.449 4.055 8.281 1 98.94 19 LYS B CA 1
ATOM 1070 C C . LYS B 1 19 ? 7.883 3.533 8.32 1 98.94 19 LYS B C 1
ATOM 1072 O O . LYS B 1 19 ? 8.828 4.273 8.039 1 98.94 19 LYS B O 1
ATOM 1077 N N . LYS B 1 20 ? 8.055 2.24 8.648 1 98.81 20 LYS B N 1
ATOM 1078 C CA . LYS B 1 20 ? 9.383 1.626 8.68 1 98.81 20 LYS B CA 1
ATOM 1079 C C . LYS B 1 20 ? 10.039 1.678 7.301 1 98.81 20 LYS B C 1
ATOM 1081 O O . LYS B 1 20 ? 11.234 1.979 7.188 1 98.81 20 LYS B O 1
ATOM 1086 N N . LEU B 1 21 ? 9.305 1.347 6.293 1 98.88 21 LEU B N 1
ATOM 1087 C CA . LEU B 1 21 ? 9.805 1.36 4.922 1 98.88 21 LEU B CA 1
ATOM 1088 C C . LEU B 1 21 ? 10.273 2.758 4.527 1 98.88 21 LEU B C 1
ATOM 1090 O O . LEU B 1 21 ? 11.352 2.914 3.953 1 98.88 21 LEU B O 1
ATOM 1094 N N . ILE B 1 22 ? 9.453 3.77 4.859 1 98.88 22 ILE B N 1
ATOM 1095 C CA . ILE B 1 22 ? 9.773 5.148 4.512 1 98.88 22 ILE B CA 1
ATOM 1096 C C . ILE B 1 22 ? 11.023 5.598 5.27 1 98.88 22 ILE B C 1
ATOM 1098 O O . ILE B 1 22 ? 11.852 6.336 4.73 1 98.88 22 ILE B O 1
ATOM 1102 N N . ARG B 1 23 ? 11.227 5.117 6.496 1 98.81 23 ARG B N 1
ATOM 1103 C CA . ARG B 1 23 ? 12.375 5.516 7.309 1 98.81 23 ARG B CA 1
ATOM 1104 C C . ARG B 1 23 ? 13.68 4.984 6.715 1 98.81 23 ARG B C 1
ATOM 1106 O O . ARG B 1 23 ? 14.758 5.465 7.051 1 98.81 23 ARG B O 1
ATOM 1113 N N . GLU B 1 24 ? 13.602 3.998 5.785 1 98.38 24 GLU B N 1
ATOM 1114 C CA . GLU B 1 24 ? 14.789 3.531 5.074 1 98.38 24 GLU B CA 1
ATOM 1115 C C . GLU B 1 24 ? 15.328 4.605 4.137 1 98.38 24 GLU B C 1
ATOM 1117 O O . GLU B 1 24 ? 16.516 4.617 3.812 1 98.38 24 GLU B O 1
ATOM 1122 N N . VAL B 1 25 ? 14.453 5.59 3.703 1 98.19 25 VAL B N 1
ATOM 1123 C CA . VAL B 1 25 ? 14.891 6.535 2.682 1 98.19 25 VAL B CA 1
ATOM 1124 C C . VAL B 1 25 ? 14.703 7.965 3.18 1 98.19 25 VAL B C 1
ATOM 1126 O O . VAL B 1 25 ? 15.211 8.914 2.578 1 98.19 25 VAL B O 1
ATOM 1129 N N . ALA B 1 26 ? 13.922 8.141 4.164 1 98.75 26 ALA B N 1
ATOM 1130 C CA . ALA B 1 26 ? 13.617 9.453 4.734 1 98.75 26 ALA B CA 1
ATOM 1131 C C . ALA B 1 26 ? 13.695 9.422 6.258 1 98.75 26 ALA B C 1
ATOM 1133 O O . ALA B 1 26 ? 12.688 9.195 6.93 1 98.75 26 ALA B O 1
ATOM 1134 N N . LYS B 1 27 ? 14.805 9.719 6.789 1 98.5 27 LYS B N 1
ATOM 1135 C CA . LYS B 1 27 ? 15.078 9.539 8.211 1 98.5 27 LYS B CA 1
ATOM 1136 C C . LYS B 1 27 ? 14.648 10.773 9.008 1 98.5 27 LYS B C 1
ATOM 1138 O O . LYS B 1 27 ? 14.297 10.664 10.188 1 98.5 27 LYS B O 1
ATOM 1143 N N . ASN B 1 28 ? 14.562 11.883 8.359 1 98.38 28 ASN B N 1
ATOM 1144 C CA . ASN B 1 28 ? 14.555 13.109 9.148 1 98.38 28 ASN B CA 1
ATOM 1145 C C . ASN B 1 28 ? 13.234 13.859 9.008 1 98.38 28 ASN B C 1
ATOM 1147 O O . ASN B 1 28 ? 12.977 14.812 9.742 1 98.38 28 ASN B O 1
ATOM 1151 N N . ILE B 1 29 ? 12.43 13.438 8.141 1 98.81 29 ILE B N 1
ATOM 1152 C CA . ILE B 1 29 ? 11.195 14.188 7.93 1 98.81 29 ILE B CA 1
ATOM 1153 C C . ILE B 1 29 ? 10.211 13.891 9.062 1 98.81 29 ILE B C 1
ATOM 1155 O O . ILE B 1 29 ? 10.289 12.844 9.703 1 98.81 29 ILE B O 1
ATOM 1159 N N . SER B 1 30 ? 9.273 14.812 9.367 1 98.88 30 SER B N 1
ATOM 1160 C CA . SER B 1 30 ? 8.164 14.531 10.273 1 98.88 30 SER B CA 1
ATOM 1161 C C . SER B 1 30 ? 7.16 13.57 9.641 1 98.88 30 SER B C 1
ATOM 1163 O O . SER B 1 30 ? 6.566 13.883 8.602 1 98.88 30 SER B O 1
ATOM 1165 N N . LEU B 1 31 ? 7.09 12.453 10.195 1 98.94 31 LEU B N 1
ATOM 1166 C CA . LEU B 1 31 ? 6.27 11.375 9.648 1 98.94 31 LEU B CA 1
ATOM 1167 C C . LEU B 1 31 ? 5.375 10.773 10.727 1 98.94 31 LEU B C 1
ATOM 1169 O O . LEU B 1 31 ? 5.863 10.305 11.758 1 98.94 31 LEU B O 1
ATOM 1173 N N . THR B 1 32 ? 4.086 10.836 10.539 1 98.94 32 THR B N 1
ATOM 1174 C CA . THR B 1 32 ? 3.115 10.141 11.383 1 98.94 32 THR B CA 1
ATOM 1175 C C . THR B 1 32 ? 2.289 9.156 10.562 1 98.94 32 THR B C 1
ATOM 1177 O O . THR B 1 32 ? 1.903 9.453 9.43 1 98.94 32 THR B O 1
ATOM 1180 N N . ALA B 1 33 ? 2.156 7.988 11.055 1 98.88 33 ALA B N 1
ATOM 1181 C CA . ALA B 1 33 ? 1.382 6.926 10.414 1 98.88 33 ALA B CA 1
ATOM 1182 C C . ALA B 1 33 ? 0.412 6.281 11.398 1 98.88 33 ALA B C 1
ATOM 1184 O O . ALA B 1 33 ? 0.815 5.844 12.484 1 98.88 33 ALA B O 1
ATOM 1185 N N . ILE B 1 34 ? -0.867 6.199 10.992 1 98.69 34 ILE B N 1
ATOM 1186 C CA . ILE B 1 34 ? -1.886 5.609 11.852 1 98.69 34 ILE B CA 1
ATOM 1187 C C . ILE B 1 34 ? -2.738 4.629 11.055 1 98.69 34 ILE B C 1
ATOM 1189 O O . ILE B 1 34 ? -3.004 4.855 9.867 1 98.69 34 ILE B O 1
ATOM 1193 N N . GLY B 1 35 ? -3.064 3.584 11.688 1 98.25 35 GLY B N 1
ATOM 1194 C CA . GLY B 1 35 ? -3.941 2.602 11.078 1 98.25 35 GLY B CA 1
ATOM 1195 C C . GLY B 1 35 ? -4.797 1.853 12.086 1 98.25 35 GLY B C 1
ATOM 1196 O O . GLY B 1 35 ? -4.402 1.688 13.242 1 98.25 35 GLY B O 1
ATOM 1197 N N . GLY B 1 36 ? -5.953 1.46 11.609 1 98.25 36 GLY B N 1
ATOM 1198 C CA . GLY B 1 36 ? -6.832 0.627 12.414 1 98.25 36 GLY B CA 1
ATOM 1199 C C . GLY B 1 36 ? -7.625 1.415 13.445 1 98.25 36 GLY B C 1
ATOM 1200 O O . GLY B 1 36 ? -7.441 2.627 13.578 1 98.25 36 GLY B O 1
ATOM 1201 N N . LEU B 1 37 ? -8.508 0.743 14.094 1 98 37 LEU B N 1
ATOM 1202 C CA . LEU B 1 37 ? -9.273 1.285 15.211 1 98 37 LEU B CA 1
ATOM 1203 C C . LEU B 1 37 ? -8.477 1.182 16.516 1 98 37 LEU B C 1
ATOM 1205 O O . LEU B 1 37 ? -7.359 0.666 16.516 1 98 37 LEU B O 1
ATOM 1209 N N . GLU B 1 38 ? -9.078 1.716 17.531 1 95.69 38 GLU B N 1
ATOM 1210 C CA . GLU B 1 38 ? -8.391 1.75 18.812 1 95.69 38 GLU B CA 1
ATOM 1211 C C . GLU B 1 38 ? -8.047 0.343 19.297 1 95.69 38 GLU B C 1
ATOM 1213 O O . GLU B 1 38 ? -7.004 0.133 19.922 1 95.69 38 GLU B O 1
ATOM 1218 N N . ASN B 1 39 ? -8.867 -0.642 18.953 1 96.69 39 ASN B N 1
ATOM 1219 C CA . ASN B 1 39 ? -8.68 -2.012 19.406 1 96.69 39 ASN B CA 1
ATOM 1220 C C . ASN B 1 39 ? -7.809 -2.816 18.453 1 96.69 39 ASN B C 1
ATOM 1222 O O . ASN B 1 39 ? -7.637 -4.023 18.625 1 96.69 39 ASN B O 1
ATOM 1226 N N . GLY B 1 40 ? -7.309 -2.215 17.391 1 95.94 40 GLY B N 1
ATOM 1227 C CA . GLY B 1 40 ? -6.398 -2.869 16.469 1 95.94 40 GLY B CA 1
ATOM 1228 C C . GLY B 1 40 ? -7.109 -3.486 15.273 1 95.94 40 GLY B C 1
ATOM 1229 O O . GLY B 1 40 ? -6.461 -4.023 14.375 1 95.94 40 GLY B O 1
ATOM 1230 N N . GLU B 1 41 ? -8.406 -3.352 15.305 1 97.69 41 GLU B N 1
ATOM 1231 C CA . GLU B 1 41 ? -9.188 -3.906 14.195 1 97.69 41 GLU B CA 1
ATOM 1232 C C . GLU B 1 41 ? -9.07 -3.033 12.953 1 97.69 41 GLU B C 1
ATOM 1234 O O . GLU B 1 41 ? -8.711 -1.859 13.039 1 97.69 41 GLU B O 1
ATOM 1239 N N . ILE B 1 42 ? -9.406 -3.596 11.852 1 98.62 42 ILE B N 1
ATOM 1240 C CA . ILE B 1 42 ? -9.375 -2.908 10.562 1 98.62 42 ILE B CA 1
ATOM 1241 C C . ILE B 1 42 ? -10.383 -1.76 10.562 1 98.62 42 ILE B C 1
ATOM 1243 O O . ILE B 1 42 ? -11.531 -1.938 10.961 1 98.62 42 ILE B O 1
ATOM 1247 N N . GLY B 1 43 ? -9.891 -0.581 10.211 1 98.12 43 GLY B N 1
ATOM 1248 C CA . GLY B 1 43 ? -10.742 0.595 10.141 1 98.12 43 GLY B CA 1
ATOM 1249 C C . GLY B 1 43 ? -9.992 1.893 10.352 1 98.12 43 GLY B C 1
ATOM 1250 O O . GLY B 1 43 ? -8.758 1.896 10.438 1 98.12 43 GLY B O 1
ATOM 1251 N N . THR B 1 44 ? -10.688 2.969 10.281 1 98.19 44 THR B N 1
ATOM 1252 C CA . THR B 1 44 ? -10.18 4.301 10.586 1 98.19 44 THR B CA 1
ATOM 1253 C C . THR B 1 44 ? -11.148 5.059 11.492 1 98.19 44 THR B C 1
ATOM 1255 O O . THR B 1 44 ? -12.344 4.766 11.5 1 98.19 44 THR B O 1
ATOM 1258 N N . SER B 1 45 ? -10.617 5.91 12.281 1 97.19 45 SER B N 1
ATOM 1259 C CA . SER B 1 45 ? -11.484 6.734 13.117 1 97.19 45 SER B CA 1
ATOM 1260 C C . SER B 1 45 ? -11.008 8.18 13.148 1 97.19 45 SER B C 1
ATOM 1262 O O . SER B 1 45 ? -9.805 8.445 13.047 1 97.19 45 SER B O 1
ATOM 1264 N N . PHE B 1 46 ? -11.969 9.039 13.344 1 97.94 46 PHE B N 1
ATOM 1265 C CA . PHE B 1 46 ? -11.711 10.477 13.375 1 97.94 46 PHE B CA 1
ATOM 1266 C C . PHE B 1 46 ? -10.656 10.812 14.422 1 97.94 46 PHE B C 1
ATOM 1268 O O . PHE B 1 46 ? -9.664 11.477 14.117 1 97.94 46 PHE B O 1
ATOM 1275 N N . ASP B 1 47 ? -10.836 10.281 15.656 1 98.12 47 ASP B N 1
ATOM 1276 C CA . ASP B 1 47 ? -9.961 10.625 16.766 1 98.12 47 ASP B CA 1
ATOM 1277 C C . ASP B 1 47 ? -8.523 10.211 16.484 1 98.12 47 ASP B C 1
ATOM 1279 O O . ASP B 1 47 ? -7.586 10.969 16.781 1 98.12 47 ASP B O 1
ATOM 1283 N N . ARG B 1 48 ? -8.359 9.133 15.945 1 98.12 48 ARG B N 1
ATOM 1284 C CA . ARG B 1 48 ? -7.016 8.633 15.68 1 98.12 48 ARG B CA 1
ATOM 1285 C C . ARG B 1 48 ? -6.352 9.43 14.562 1 98.12 48 ARG B C 1
ATOM 1287 O O . ARG B 1 48 ? -5.164 9.75 14.641 1 98.12 48 ARG B O 1
ATOM 1294 N N . VAL B 1 49 ? -7.113 9.734 13.516 1 98.69 49 VAL B N 1
ATOM 1295 C CA . VAL B 1 49 ? -6.594 10.562 12.43 1 98.69 49 VAL B CA 1
ATOM 1296 C C . VAL B 1 49 ? -6.234 11.945 12.969 1 98.69 49 VAL B C 1
ATOM 1298 O O . VAL B 1 49 ? -5.152 12.469 12.688 1 98.69 49 VAL B O 1
ATOM 1301 N N . MET B 1 50 ? -7.129 12.531 13.781 1 98.62 50 MET B N 1
ATOM 1302 C CA . MET B 1 50 ? -6.875 13.836 14.391 1 98.62 50 MET B CA 1
ATOM 1303 C C . MET B 1 50 ? -5.586 13.812 15.211 1 98.62 50 MET B C 1
ATOM 1305 O O . MET B 1 50 ? -4.758 14.719 15.094 1 98.62 50 MET B O 1
ATOM 1309 N N . ASN B 1 51 ? -5.426 12.773 15.953 1 98.38 51 ASN B N 1
ATOM 1310 C CA . ASN B 1 51 ? -4.23 12.656 16.781 1 98.38 51 ASN B CA 1
ATOM 1311 C C . ASN B 1 51 ? -2.963 12.594 15.938 1 98.38 51 ASN B C 1
ATOM 1313 O O . ASN B 1 51 ? -1.952 13.211 16.281 1 98.38 51 ASN B O 1
ATOM 1317 N N . ALA B 1 52 ? -2.973 11.789 14.875 1 98.62 52 ALA B N 1
ATOM 1318 C CA . ALA B 1 52 ? -1.816 11.672 13.992 1 98.62 52 ALA B CA 1
ATOM 1319 C C . ALA B 1 52 ? -1.451 13.016 13.375 1 98.62 52 ALA B C 1
ATOM 1321 O O . ALA B 1 52 ? -0.27 13.352 13.25 1 98.62 52 ALA B O 1
ATOM 1322 N N . ILE B 1 53 ? -2.475 13.781 12.961 1 98.75 53 ILE B N 1
ATOM 1323 C CA . ILE B 1 53 ? -2.273 15.086 12.344 1 98.75 53 ILE B CA 1
ATOM 1324 C C . ILE B 1 53 ? -1.663 16.047 13.367 1 98.75 53 ILE B C 1
ATOM 1326 O O . ILE B 1 53 ? -0.661 16.703 13.086 1 98.75 53 ILE B O 1
ATOM 1330 N N . GLU B 1 54 ? -2.189 16.031 14.539 1 98.62 54 GLU B N 1
ATOM 1331 C CA . GLU B 1 54 ? -1.737 16.969 15.562 1 98.62 54 GLU B CA 1
ATOM 1332 C C . GLU B 1 54 ? -0.348 16.594 16.078 1 98.62 54 GLU B C 1
ATOM 1334 O O . GLU B 1 54 ? 0.443 17.469 16.422 1 98.62 54 GLU B O 1
ATOM 1339 N N . GLU B 1 55 ? -0.087 15.344 16.125 1 98.44 55 GLU B N 1
ATOM 1340 C CA . GLU B 1 55 ? 1.201 14.859 16.609 1 98.44 55 GLU B CA 1
ATOM 1341 C C . GLU B 1 55 ? 2.322 15.195 15.633 1 98.44 55 GLU B C 1
ATOM 1343 O O . GLU B 1 55 ? 3.492 15.266 16.016 1 98.44 55 GLU B O 1
ATOM 1348 N N . ASN B 1 56 ? 1.994 15.281 14.328 1 98.88 56 ASN B N 1
ATOM 1349 C CA . ASN B 1 56 ? 3.023 15.625 13.344 1 98.88 56 ASN B CA 1
ATOM 1350 C C . ASN B 1 56 ? 3.65 16.984 13.641 1 98.88 56 ASN B C 1
ATOM 1352 O O . ASN B 1 56 ? 2.947 17.938 13.992 1 98.88 56 ASN B O 1
ATOM 1356 N N . GLU B 1 57 ? 4.859 17.094 13.406 1 98.56 57 GLU B N 1
ATOM 1357 C CA . GLU B 1 57 ? 5.574 18.297 13.82 1 98.56 57 GLU B CA 1
ATOM 1358 C C . GLU B 1 57 ? 5.387 19.438 12.82 1 98.56 57 GLU B C 1
ATOM 1360 O O . GLU B 1 57 ? 5.613 20.594 13.141 1 98.56 57 GLU B O 1
ATOM 1365 N N . ALA B 1 58 ? 5.07 19.109 11.625 1 98.69 58 ALA B N 1
ATOM 1366 C CA . ALA B 1 58 ? 4.984 20.109 10.562 1 98.69 58 ALA B CA 1
ATOM 1367 C C . ALA B 1 58 ? 3.594 20.734 10.508 1 98.69 58 ALA B C 1
ATOM 1369 O O . ALA B 1 58 ? 2.633 20.172 11.039 1 98.69 58 ALA B O 1
ATOM 1370 N N . ASP B 1 59 ? 3.52 21.844 9.891 1 97.94 59 ASP B N 1
ATOM 1371 C CA . ASP B 1 59 ? 2.258 22.578 9.781 1 97.94 59 ASP B CA 1
ATOM 1372 C C . ASP B 1 59 ? 1.599 22.328 8.422 1 97.94 59 ASP B C 1
ATOM 1374 O O . ASP B 1 59 ? 0.401 22.562 8.258 1 97.94 59 ASP B O 1
ATOM 1378 N N . ASN B 1 60 ? 2.369 21.984 7.41 1 98.81 60 ASN B N 1
ATOM 1379 C CA . ASN B 1 60 ? 1.878 21.609 6.09 1 98.81 60 ASN B CA 1
ATOM 1380 C C . ASN B 1 60 ? 2.037 20.109 5.844 1 98.81 60 ASN B C 1
ATOM 1382 O O . ASN B 1 60 ? 3.158 19.609 5.738 1 98.81 60 ASN B O 1
ATOM 1386 N N . LEU B 1 61 ? 0.943 19.469 5.746 1 98.88 61 LEU B N 1
ATOM 1387 C CA . LEU B 1 61 ? 0.99 18.016 5.773 1 98.88 61 LEU B CA 1
ATOM 1388 C C . LEU B 1 61 ? 0.546 17.438 4.438 1 98.88 61 LEU B C 1
ATOM 1390 O O . LEU B 1 61 ? -0.542 17.75 3.949 1 98.88 61 LEU B O 1
ATOM 1394 N N . LEU B 1 62 ? 1.425 16.656 3.814 1 98.94 62 LEU B N 1
ATOM 1395 C CA . LEU B 1 62 ? 1.051 15.766 2.727 1 98.94 62 LEU B CA 1
ATOM 1396 C C . LEU B 1 62 ? 0.425 14.484 3.268 1 98.94 62 LEU B C 1
ATOM 1398 O O . LEU B 1 62 ? 1.086 13.711 3.967 1 98.94 62 LEU B O 1
ATOM 1402 N N . THR B 1 63 ? -0.831 14.25 2.924 1 98.94 63 THR B N 1
ATOM 1403 C CA . THR B 1 63 ? -1.595 13.195 3.572 1 98.94 63 THR B CA 1
ATOM 1404 C C . THR B 1 63 ? -1.994 12.117 2.564 1 98.94 63 THR B C 1
ATOM 1406 O O . THR B 1 63 ? -2.465 12.43 1.469 1 98.94 63 THR B O 1
ATOM 1409 N N . PHE B 1 64 ? -1.785 10.914 2.967 1 98.94 64 PHE B N 1
ATOM 1410 C CA . PHE B 1 64 ? -2.037 9.75 2.129 1 98.94 64 PHE B CA 1
ATOM 1411 C C . PHE B 1 64 ? -2.951 8.758 2.838 1 98.94 64 PHE B C 1
ATOM 1413 O O . PHE B 1 64 ? -2.92 8.641 4.066 1 98.94 64 PHE B O 1
ATOM 1420 N N . PHE B 1 65 ? -3.713 7.977 2.037 1 98.94 65 PHE B N 1
ATOM 1421 C CA . PHE B 1 65 ? -4.656 7.012 2.594 1 98.94 65 PHE B CA 1
ATOM 1422 C C . PHE B 1 65 ? -4.852 5.836 1.644 1 98.94 65 PHE B C 1
ATOM 1424 O O . PHE B 1 65 ? -4.605 5.957 0.442 1 98.94 65 PHE B O 1
ATOM 1431 N N . ASP B 1 66 ? -5.27 4.727 2.176 1 98.62 66 ASP B N 1
ATOM 1432 C CA . ASP B 1 66 ? -5.312 3.508 1.376 1 98.62 66 ASP B CA 1
ATOM 1433 C C . ASP B 1 66 ? -6.652 3.375 0.651 1 98.62 66 ASP B C 1
ATOM 1435 O O . ASP B 1 66 ? -6.695 3.369 -0.581 1 98.62 66 ASP B O 1
ATOM 1439 N N . LEU B 1 67 ? -7.762 3.355 1.351 1 98.12 67 LEU B N 1
ATOM 1440 C CA . LEU B 1 67 ? -9.07 3.156 0.741 1 98.12 67 LEU B CA 1
ATOM 1441 C C . LEU B 1 67 ? -9.938 4.402 0.895 1 98.12 67 LEU B C 1
ATOM 1443 O O . LEU B 1 67 ? -9.781 5.156 1.855 1 98.12 67 LEU B O 1
ATOM 1447 N N . GLY B 1 68 ? -10.867 4.57 -0.011 1 97.5 68 GLY B N 1
ATOM 1448 C CA . GLY B 1 68 ? -11.68 5.777 -0.107 1 97.5 68 GLY B CA 1
ATOM 1449 C C . GLY B 1 68 ? -12.453 6.078 1.163 1 97.5 68 GLY B C 1
ATOM 1450 O O . GLY B 1 68 ? -12.734 7.242 1.462 1 97.5 68 GLY B O 1
ATOM 1451 N N . SER B 1 69 ? -12.734 5.137 1.915 1 96.56 69 SER B N 1
ATOM 1452 C CA . SER B 1 69 ? -13.555 5.336 3.109 1 96.56 69 SER B CA 1
ATOM 1453 C C . SER B 1 69 ? -12.805 6.152 4.156 1 96.56 69 SER B C 1
ATOM 1455 O O . SER B 1 69 ? -13.414 6.695 5.082 1 96.56 69 SER B O 1
ATOM 1457 N N . ALA B 1 70 ? -11.523 6.152 4.039 1 97.12 70 ALA B N 1
ATOM 1458 C CA . ALA B 1 70 ? -10.711 6.922 4.98 1 97.12 70 ALA B CA 1
ATOM 1459 C C . ALA B 1 70 ? -10.797 8.414 4.688 1 97.12 70 ALA B C 1
ATOM 1461 O O . ALA B 1 70 ? -10.445 9.242 5.531 1 97.12 70 ALA B O 1
ATOM 1462 N N . ARG B 1 71 ? -11.203 8.797 3.5 1 97.25 71 ARG B N 1
ATOM 1463 C CA . ARG B 1 71 ? -11.211 10.18 3.039 1 97.25 71 ARG B CA 1
ATOM 1464 C C . ARG B 1 71 ? -12.133 11.039 3.9 1 97.25 71 ARG B C 1
ATOM 1466 O O . ARG B 1 71 ? -11.797 12.18 4.227 1 97.25 71 ARG B O 1
ATOM 1473 N N . MET B 1 72 ? -13.227 10.5 4.285 1 96.5 72 MET B N 1
ATOM 1474 C CA . MET B 1 72 ? -14.188 11.25 5.082 1 96.5 72 MET B CA 1
ATOM 1475 C C . MET B 1 72 ? -13.547 11.758 6.371 1 96.5 72 MET B C 1
ATOM 1477 O O . MET B 1 72 ? -13.695 12.93 6.719 1 96.5 72 MET B O 1
ATOM 1481 N N . ASN B 1 73 ? -12.867 10.867 7.078 1 98.25 73 ASN B N 1
ATOM 1482 C CA . ASN B 1 73 ? -12.211 11.266 8.312 1 98.25 73 ASN B CA 1
ATOM 1483 C C . ASN B 1 73 ? -11.164 12.352 8.07 1 98.25 73 ASN B C 1
ATOM 1485 O O . ASN B 1 73 ? -11.039 13.289 8.859 1 98.25 73 ASN B O 1
ATOM 1489 N N . LEU B 1 74 ? -10.453 12.266 6.992 1 98.69 74 LEU B N 1
ATOM 1490 C CA . LEU B 1 74 ? -9.438 13.258 6.656 1 98.69 74 LEU B CA 1
ATOM 1491 C C . LEU B 1 74 ? -10.078 14.609 6.344 1 98.69 74 LEU B C 1
ATOM 1493 O O . LEU B 1 74 ? -9.586 15.648 6.777 1 98.69 74 LEU B O 1
ATOM 1497 N N . ASP B 1 75 ? -11.18 14.578 5.59 1 98.5 75 ASP B N 1
ATOM 1498 C CA . ASP B 1 75 ? -11.898 15.805 5.27 1 98.5 75 ASP B CA 1
ATOM 1499 C C . ASP B 1 75 ? -12.414 16.5 6.535 1 98.5 75 ASP B C 1
ATOM 1501 O O . ASP B 1 75 ? -12.266 17.703 6.691 1 98.5 75 ASP B O 1
ATOM 1505 N N . LEU B 1 76 ? -12.992 15.719 7.418 1 98.25 76 LEU B N 1
ATOM 1506 C CA . LEU B 1 76 ? -13.5 16.266 8.664 1 98.25 76 LEU B CA 1
ATOM 1507 C C . LEU B 1 76 ? -12.383 16.891 9.492 1 98.25 76 LEU B C 1
ATOM 1509 O O . LEU B 1 76 ? -12.531 18.016 9.984 1 98.25 76 LEU B O 1
ATOM 1513 N N . VAL B 1 77 ? -11.281 16.172 9.625 1 98.62 77 VAL B N 1
ATOM 1514 C CA . VAL B 1 77 ? -10.148 16.656 10.406 1 98.62 77 VAL B CA 1
ATOM 1515 C C . VAL B 1 77 ? -9.609 17.953 9.789 1 98.62 77 VAL B C 1
ATOM 1517 O O . VAL B 1 77 ? -9.195 18.859 10.508 1 98.62 77 VAL B O 1
ATOM 1520 N N . SER B 1 78 ? -9.57 18.016 8.445 1 98.44 78 SER B N 1
ATOM 1521 C CA . SER B 1 78 ? -9.039 19.172 7.746 1 98.44 78 SER B CA 1
ATOM 1522 C C . SER B 1 78 ? -9.82 20.438 8.102 1 98.44 78 SER B C 1
ATOM 1524 O O . SER B 1 78 ? -9.273 21.547 8.086 1 98.44 78 SER B O 1
ATOM 1526 N N . GLU B 1 79 ? -11.039 20.297 8.461 1 98.06 79 GLU B N 1
ATOM 1527 C CA . GLU B 1 79 ? -11.898 21.422 8.836 1 98.06 79 GLU B CA 1
ATOM 1528 C C . GLU B 1 79 ? -11.664 21.828 10.281 1 98.06 79 GLU B C 1
ATOM 1530 O O . GLU B 1 79 ? -12.07 22.922 10.695 1 98.06 79 GLU B O 1
ATOM 1535 N N . MET B 1 80 ? -11.047 20.984 11.031 1 98.06 80 MET B N 1
ATOM 1536 C CA . MET B 1 80 ? -10.992 21.203 12.469 1 98.06 80 MET B CA 1
ATOM 1537 C C . MET B 1 80 ? -9.586 21.578 12.914 1 98.06 80 MET B C 1
ATOM 1539 O O . MET B 1 80 ? -9.398 22.172 13.977 1 98.06 80 MET B O 1
ATOM 1543 N N . THR B 1 81 ? -8.656 21.25 12.195 1 98.44 81 THR B N 1
ATOM 1544 C CA . THR B 1 81 ? -7.266 21.5 12.57 1 98.44 81 THR B CA 1
ATOM 1545 C C . THR B 1 81 ? -6.793 22.859 12.062 1 98.44 81 THR B C 1
ATOM 1547 O O . THR B 1 81 ? -7.348 23.391 11.102 1 98.44 81 THR B O 1
ATOM 1550 N N . ASP B 1 82 ? -5.746 23.344 12.711 1 98.06 82 ASP B N 1
ATOM 1551 C CA . ASP B 1 82 ? -5.105 24.578 12.25 1 98.06 82 ASP B CA 1
ATOM 1552 C C . ASP B 1 82 ? -4.012 24.281 11.234 1 98.06 82 ASP B C 1
ATOM 1554 O O . ASP B 1 82 ? -3.475 25.203 10.602 1 98.06 82 ASP B O 1
ATOM 1558 N N . LYS B 1 83 ? -3.693 23 11.078 1 98.5 83 LYS B N 1
ATOM 1559 C CA . LYS B 1 83 ? -2.678 22.609 10.109 1 98.5 83 LYS B CA 1
ATOM 1560 C C . LYS B 1 83 ? -3.258 22.547 8.703 1 98.5 83 LYS B C 1
ATOM 1562 O O . LYS B 1 83 ? -4.473 22.422 8.531 1 98.5 83 LYS B O 1
ATOM 1567 N N . GLU B 1 84 ? -2.406 22.703 7.727 1 98.44 84 GLU B N 1
ATOM 1568 C CA . GLU B 1 84 ? -2.826 22.625 6.332 1 98.44 84 GLU B CA 1
ATOM 1569 C C . GLU B 1 84 ? -2.645 21.219 5.777 1 98.44 84 GLU B C 1
ATOM 1571 O O . GLU B 1 84 ? -1.528 20.703 5.746 1 98.44 84 GLU B O 1
ATOM 1576 N N . LEU B 1 85 ? -3.695 20.672 5.371 1 98.62 85 LEU B N 1
ATOM 1577 C CA . LEU B 1 85 ? -3.648 19.328 4.824 1 98.62 85 LEU B CA 1
ATOM 1578 C C . LEU B 1 85 ? -3.805 19.344 3.307 1 98.62 85 LEU B C 1
ATOM 1580 O O . LEU B 1 85 ? -4.73 19.969 2.783 1 98.62 85 LEU B O 1
ATOM 1584 N N . THR B 1 86 ? -2.906 18.766 2.629 1 98.81 86 THR B N 1
ATOM 1585 C CA . THR B 1 86 ? -3.117 18.359 1.244 1 98.81 86 THR B CA 1
ATOM 1586 C C . THR B 1 86 ? -3.346 16.844 1.156 1 98.81 86 THR B C 1
ATOM 1588 O O . THR B 1 86 ? -2.445 16.062 1.455 1 98.81 86 THR B O 1
ATOM 1591 N N . ILE B 1 87 ? -4.484 16.453 0.761 1 98.75 87 ILE B N 1
ATOM 1592 C CA . ILE B 1 87 ? -4.871 15.047 0.688 1 98.75 87 ILE B CA 1
ATOM 1593 C C . ILE B 1 87 ? -4.703 14.539 -0.742 1 98.75 87 ILE B C 1
ATOM 1595 O O . ILE B 1 87 ? -5.34 15.047 -1.667 1 98.75 87 ILE B O 1
ATOM 1599 N N . PHE B 1 88 ? -3.896 13.531 -0.921 1 98.75 88 PHE B N 1
ATOM 1600 C CA . PHE B 1 88 ? -3.561 13.047 -2.258 1 98.75 88 PHE B CA 1
ATOM 1601 C C . PHE B 1 88 ? -4.328 11.773 -2.584 1 98.75 88 PHE B C 1
ATOM 1603 O O . PHE B 1 88 ? -4.273 10.797 -1.831 1 98.75 88 PHE B O 1
ATOM 1610 N N . ASN B 1 89 ? -4.992 11.781 -3.736 1 98.38 89 ASN B N 1
ATOM 1611 C CA . ASN B 1 89 ? -5.617 10.578 -4.273 1 98.38 89 ASN B CA 1
ATOM 1612 C C . ASN B 1 89 ? -4.637 9.758 -5.109 1 98.38 89 ASN B C 1
ATOM 1614 O O . ASN B 1 89 ? -4.844 9.57 -6.309 1 98.38 89 ASN B O 1
ATOM 1618 N N . VAL B 1 90 ? -3.631 9.273 -4.469 1 98.75 90 VAL B N 1
ATOM 1619 C CA . VAL B 1 90 ? -2.572 8.469 -5.074 1 98.75 90 VAL B CA 1
ATOM 1620 C C . VAL B 1 90 ? -2.412 7.16 -4.305 1 98.75 90 VAL B C 1
ATOM 1622 O O . VAL B 1 90 ? -2.949 7.008 -3.205 1 98.75 90 VAL B O 1
ATOM 1625 N N . PRO B 1 91 ? -1.732 6.105 -4.887 1 98.75 91 PRO B N 1
ATOM 1626 C CA . PRO B 1 91 ? -1.489 4.859 -4.16 1 98.75 91 PRO B CA 1
ATOM 1627 C C . PRO B 1 91 ? -0.821 5.086 -2.807 1 98.75 91 PRO B C 1
ATOM 1629 O O . PRO B 1 91 ? 0.135 5.859 -2.707 1 98.75 91 PRO B O 1
ATOM 1632 N N . LEU B 1 92 ? -1.312 4.418 -1.838 1 98.94 92 LEU B N 1
ATOM 1633 C CA . LEU B 1 92 ? -0.832 4.707 -0.49 1 98.94 92 LEU B CA 1
ATOM 1634 C C . LEU B 1 92 ? 0.671 4.473 -0.386 1 98.94 92 LEU B C 1
ATOM 1636 O O . LEU B 1 92 ? 1.425 5.387 -0.044 1 98.94 92 LEU B O 1
ATOM 1640 N N . ILE B 1 93 ? 1.146 3.289 -0.745 1 98.94 93 ILE B N 1
ATOM 1641 C CA . ILE B 1 93 ? 2.541 2.934 -0.515 1 98.94 93 ILE B CA 1
ATOM 1642 C C . ILE B 1 93 ? 3.438 3.723 -1.467 1 98.94 93 ILE B C 1
ATOM 1644 O O . ILE B 1 93 ? 4.32 4.465 -1.028 1 98.94 93 ILE B O 1
ATOM 1648 N N . GLU B 1 94 ? 3.139 3.697 -2.678 1 98.81 94 GLU B N 1
ATOM 1649 C CA . GLU B 1 94 ? 3.994 4.273 -3.711 1 98.81 94 GLU B CA 1
ATOM 1650 C C . GLU B 1 94 ? 3.998 5.797 -3.639 1 98.81 94 GLU B C 1
ATOM 1652 O O . GLU B 1 94 ? 5.047 6.43 -3.795 1 98.81 94 GLU B O 1
ATOM 1657 N N . GLY B 1 95 ? 2.818 6.359 -3.373 1 98.81 95 GLY B N 1
ATOM 1658 C CA . GLY B 1 95 ? 2.727 7.805 -3.254 1 98.81 95 GLY B CA 1
ATOM 1659 C C . GLY B 1 95 ? 3.441 8.352 -2.033 1 98.81 95 GLY B C 1
ATOM 1660 O O . GLY B 1 95 ? 4.227 9.289 -2.137 1 98.81 95 GLY B O 1
ATOM 1661 N N . ALA B 1 96 ? 3.146 7.754 -0.875 1 98.94 96 ALA B N 1
ATOM 1662 C CA . ALA B 1 96 ? 3.768 8.211 0.365 1 98.94 96 ALA B CA 1
ATOM 1663 C C . ALA B 1 96 ? 5.281 8.023 0.323 1 98.94 96 ALA B C 1
ATOM 1665 O O . ALA B 1 96 ? 6.035 8.891 0.776 1 98.94 96 ALA B O 1
ATOM 1666 N N . TYR B 1 97 ? 5.723 6.91 -0.205 1 98.94 97 TYR B N 1
ATOM 1667 C CA . TYR B 1 97 ? 7.148 6.641 -0.333 1 98.94 97 TYR B CA 1
ATOM 1668 C C . TYR B 1 97 ? 7.828 7.695 -1.203 1 98.94 97 TYR B C 1
ATOM 1670 O O . TYR B 1 97 ? 8.836 8.281 -0.805 1 98.94 97 TYR B O 1
ATOM 1678 N N . THR B 1 98 ? 7.238 7.93 -2.412 1 98.81 98 THR B N 1
ATOM 1679 C CA . THR B 1 98 ? 7.785 8.898 -3.354 1 98.81 98 THR B CA 1
ATOM 1680 C C . THR B 1 98 ? 7.848 10.289 -2.723 1 98.81 98 THR B C 1
ATOM 1682 O O . THR B 1 98 ? 8.891 10.953 -2.77 1 98.81 98 THR B O 1
ATOM 1685 N N . ALA B 1 99 ? 6.77 10.695 -2.1 1 98.94 99 ALA B N 1
ATOM 1686 C CA . ALA B 1 99 ? 6.707 12.016 -1.473 1 98.94 99 ALA B CA 1
ATOM 1687 C C . ALA B 1 99 ? 7.754 12.148 -0.369 1 98.94 99 ALA B C 1
ATOM 1689 O O . ALA B 1 99 ? 8.445 13.164 -0.279 1 98.94 99 ALA B O 1
ATOM 1690 N N . SER B 1 100 ? 7.891 11.102 0.448 1 98.94 100 SER B N 1
ATOM 1691 C CA . SER B 1 100 ? 8.812 11.125 1.58 1 98.94 100 SER B CA 1
ATOM 1692 C C . SER B 1 100 ? 10.266 11.203 1.113 1 98.94 100 SER B C 1
ATOM 1694 O O . SER B 1 100 ? 11.062 11.961 1.665 1 98.94 100 SER B O 1
ATOM 1696 N N . ALA B 1 101 ? 10.555 10.375 0.114 1 98.81 101 ALA B N 1
ATOM 1697 C CA . ALA B 1 101 ? 11.914 10.391 -0.431 1 98.81 101 ALA B CA 1
ATOM 1698 C C . ALA B 1 101 ? 12.266 11.773 -0.977 1 98.81 101 ALA B C 1
ATOM 1700 O O . ALA B 1 101 ? 13.367 12.273 -0.741 1 98.81 101 ALA B O 1
ATOM 1701 N N . LEU B 1 102 ? 11.328 12.375 -1.703 1 98.88 102 LEU B N 1
ATOM 1702 C CA . LEU B 1 102 ? 11.555 13.688 -2.289 1 98.88 102 LEU B CA 1
ATOM 1703 C C . LEU B 1 102 ? 11.664 14.758 -1.204 1 98.88 102 LEU B C 1
ATOM 1705 O O . LEU B 1 102 ? 12.523 15.633 -1.276 1 98.88 102 LEU B O 1
ATOM 1709 N N . LEU B 1 103 ? 10.789 14.664 -0.198 1 98.81 103 LEU B N 1
ATOM 1710 C CA . LEU B 1 103 ? 10.836 15.617 0.904 1 98.81 103 LEU B CA 1
ATOM 1711 C C . LEU B 1 103 ? 12.172 15.547 1.634 1 98.81 103 LEU B C 1
ATOM 1713 O O . LEU B 1 103 ? 12.773 16.578 1.945 1 98.81 103 LEU B O 1
ATOM 1717 N N . GLU B 1 104 ? 12.688 14.328 1.884 1 98.75 104 GLU B N 1
ATOM 1718 C CA . GLU B 1 104 ? 13.984 14.094 2.512 1 98.75 104 GLU B CA 1
ATOM 1719 C C . GLU B 1 104 ? 15.109 14.727 1.698 1 98.75 104 GLU B C 1
ATOM 1721 O O . GLU B 1 104 ? 16.062 15.258 2.264 1 98.75 104 GLU B O 1
ATOM 1726 N N . ALA B 1 105 ? 14.914 14.695 0.382 1 98.5 105 ALA B N 1
ATOM 1727 C CA . ALA B 1 105 ? 15.938 15.203 -0.534 1 98.5 105 ALA B CA 1
ATOM 1728 C C . ALA B 1 105 ? 15.836 16.719 -0.679 1 98.5 105 ALA B C 1
ATOM 1730 O O . ALA B 1 105 ? 16.594 17.328 -1.435 1 98.5 105 ALA B O 1
ATOM 1731 N N . GLY B 1 106 ? 14.836 17.266 -0.074 1 98.25 106 GLY B N 1
ATOM 1732 C CA . GLY B 1 106 ? 14.734 18.719 -0.075 1 98.25 106 GLY B CA 1
ATOM 1733 C C . GLY B 1 106 ? 13.93 19.266 -1.243 1 98.25 106 GLY B C 1
ATOM 1734 O O . GLY B 1 106 ? 14.023 20.453 -1.57 1 98.25 106 GLY B O 1
ATOM 1735 N N . ALA B 1 107 ? 13.234 18.422 -1.865 1 98.5 107 ALA B N 1
ATOM 1736 C CA . ALA B 1 107 ? 12.383 18.891 -2.959 1 98.5 107 ALA B CA 1
ATOM 1737 C C . ALA B 1 107 ? 11.328 19.875 -2.457 1 98.5 107 ALA B C 1
ATOM 1739 O O . ALA B 1 107 ? 10.914 19.812 -1.299 1 98.5 107 ALA B O 1
ATOM 1740 N N . THR B 1 108 ? 10.945 20.781 -3.348 1 98.12 108 THR B N 1
ATOM 1741 C CA . THR B 1 108 ? 9.867 21.719 -3.018 1 98.12 108 THR B CA 1
ATOM 1742 C C . THR B 1 108 ? 8.516 21.016 -3.049 1 98.12 108 THR B C 1
ATOM 1744 O O . THR B 1 108 ? 8.375 19.953 -3.652 1 98.12 108 THR B O 1
ATOM 1747 N N . PHE B 1 109 ? 7.562 21.609 -2.398 1 98.38 109 PHE B N 1
ATOM 1748 C CA . PHE B 1 109 ? 6.199 21.109 -2.443 1 98.38 109 PHE B CA 1
ATOM 1749 C C . PHE B 1 109 ? 5.715 20.984 -3.883 1 98.38 109 PHE B C 1
ATOM 1751 O O . PHE B 1 109 ? 5.094 19.984 -4.254 1 98.38 109 PHE B O 1
ATOM 1758 N N . GLU B 1 110 ? 5.98 21.953 -4.68 1 98.38 110 GLU B N 1
ATOM 1759 C CA . GLU B 1 110 ? 5.535 21.969 -6.07 1 98.38 110 GLU B CA 1
ATOM 1760 C C . GLU B 1 110 ? 6.141 20.797 -6.852 1 98.38 110 GLU B C 1
ATOM 1762 O O . GLU B 1 110 ? 5.457 20.172 -7.66 1 98.38 110 GLU B O 1
ATOM 1767 N N . ALA B 1 111 ? 7.359 20.5 -6.617 1 98.69 111 ALA B N 1
ATOM 1768 C CA . ALA B 1 111 ? 8.016 19.391 -7.285 1 98.69 111 ALA B CA 1
ATOM 1769 C C . ALA B 1 111 ? 7.41 18.062 -6.852 1 98.69 111 ALA B C 1
ATOM 1771 O O . ALA B 1 111 ? 7.191 17.172 -7.68 1 98.69 111 ALA B O 1
ATOM 1772 N N . ILE B 1 112 ? 7.148 17.938 -5.551 1 98.81 112 ILE B N 1
ATOM 1773 C CA . ILE B 1 112 ? 6.527 16.734 -5.023 1 98.81 112 ILE B CA 1
ATOM 1774 C C . ILE B 1 112 ? 5.133 16.562 -5.629 1 98.81 112 ILE B C 1
ATOM 1776 O O . ILE B 1 112 ? 4.785 15.484 -6.105 1 98.81 112 ILE B O 1
ATOM 1780 N N . LYS B 1 113 ? 4.395 17.625 -5.652 1 98.62 113 LYS B N 1
ATOM 1781 C CA . LYS B 1 113 ? 3.043 17.609 -6.207 1 98.62 113 LYS B CA 1
ATOM 1782 C C . LYS B 1 113 ? 3.055 17.188 -7.672 1 98.62 113 LYS B C 1
ATOM 1784 O O . LYS B 1 113 ? 2.209 16.391 -8.109 1 98.62 113 LYS B O 1
ATOM 1789 N N . GLU B 1 114 ? 3.994 17.688 -8.375 1 98.56 114 GLU B N 1
ATOM 1790 C CA . GLU B 1 114 ? 4.113 17.344 -9.789 1 98.56 114 GLU B CA 1
ATOM 1791 C C . GLU B 1 114 ? 4.348 15.852 -9.977 1 98.56 114 GLU B C 1
ATOM 1793 O O . GLU B 1 114 ? 3.762 15.234 -10.867 1 98.56 114 GLU B O 1
ATOM 1798 N N . GLN B 1 115 ? 5.191 15.289 -9.164 1 98.31 115 GLN B N 1
ATOM 1799 C CA . GLN B 1 115 ? 5.461 13.859 -9.242 1 98.31 115 GLN B CA 1
ATOM 1800 C C . GLN B 1 115 ? 4.234 13.039 -8.844 1 98.31 115 GLN B C 1
ATOM 1802 O O . GLN B 1 115 ? 3.912 12.039 -9.484 1 98.31 115 GLN B O 1
ATOM 1807 N N . LEU B 1 116 ? 3.545 13.484 -7.82 1 98.62 116 LEU B N 1
ATOM 1808 C CA . LEU B 1 116 ? 2.393 12.742 -7.316 1 98.62 116 LEU B CA 1
ATOM 1809 C C . LEU B 1 116 ? 1.222 12.836 -8.289 1 98.62 116 LEU B C 1
ATOM 1811 O O . LEU B 1 116 ? 0.397 11.922 -8.359 1 98.62 116 LEU B O 1
ATOM 1815 N N . GLU B 1 117 ? 1.155 13.891 -9.047 1 97.88 117 GLU B N 1
ATOM 1816 C CA . GLU B 1 117 ? 0.093 14.07 -10.039 1 97.88 117 GLU B CA 1
ATOM 1817 C C . GLU B 1 117 ? 0.137 12.969 -11.094 1 97.88 117 GLU B C 1
ATOM 1819 O O . GLU B 1 117 ? -0.896 12.602 -11.656 1 97.88 117 GLU B O 1
ATOM 1824 N N . LYS B 1 118 ? 1.24 12.367 -11.328 1 97.31 118 LYS B N 1
ATOM 1825 C CA . LYS B 1 118 ? 1.42 11.297 -12.305 1 97.31 118 LYS B CA 1
ATOM 1826 C C . LYS B 1 118 ? 0.924 9.961 -11.758 1 97.31 118 LYS B C 1
ATOM 1828 O O . LYS B 1 118 ? 0.857 8.969 -12.484 1 97.31 118 LYS B O 1
ATOM 1833 N N . MET B 1 119 ? 0.525 9.977 -10.484 1 97.62 119 MET B N 1
ATOM 1834 C CA . MET B 1 119 ? 0.152 8.734 -9.812 1 97.62 119 MET B CA 1
ATOM 1835 C C . MET B 1 119 ? -1.299 8.781 -9.344 1 97.62 119 MET B C 1
ATOM 1837 O O . MET B 1 119 ? -1.712 7.98 -8.508 1 97.62 119 MET B O 1
ATOM 1841 N N . LEU B 1 120 ? -2.016 9.789 -9.844 1 97.44 120 LEU B N 1
ATOM 1842 C CA . LEU B 1 120 ? -3.395 9.945 -9.398 1 97.44 120 LEU B CA 1
ATOM 1843 C C . LEU B 1 120 ? -4.223 8.711 -9.742 1 97.44 120 LEU B C 1
ATOM 1845 O O . LEU B 1 120 ? -4.098 8.164 -10.844 1 97.44 120 LEU B O 1
ATOM 1849 N N . ILE B 1 121 ? -4.973 8.273 -8.797 1 96.81 121 ILE B N 1
ATOM 1850 C CA . ILE B 1 121 ? -5.891 7.164 -9.039 1 96.81 121 ILE B CA 1
ATOM 1851 C C . ILE B 1 121 ? -7.258 7.484 -8.43 1 96.81 121 ILE B C 1
ATOM 1853 O O . ILE B 1 121 ? -7.383 8.398 -7.613 1 96.81 121 ILE B O 1
ATOM 1857 N N . GLU B 1 122 ? -8.242 6.73 -8.891 1 92.69 122 GLU B N 1
ATOM 1858 C CA . GLU B 1 122 ? -9.547 6.781 -8.234 1 92.69 122 GLU B CA 1
ATOM 1859 C C . GLU B 1 122 ? -9.578 5.898 -6.992 1 92.69 122 GLU B C 1
ATOM 1861 O O . GLU B 1 122 ? -9.18 4.734 -7.039 1 92.69 122 GLU B O 1
ATOM 1866 N N . LYS B 1 123 ? -9.945 6.531 -5.949 1 92.44 123 LYS B N 1
ATOM 1867 C CA . LYS B 1 123 ? -9.984 5.805 -4.68 1 92.44 123 LYS B CA 1
ATOM 1868 C C . LYS B 1 123 ? -11.422 5.527 -4.25 1 92.44 123 LYS B C 1
ATOM 1870 O O . LYS B 1 123 ? -12.336 6.281 -4.594 1 92.44 123 LYS B O 1
#

Radius of gyration: 17.52 Å; Cα contacts (8 Å, |Δi|>4): 543; chains: 2; bounding box: 33×51×37 Å

Foldseek 3Di:
DAEAEEEEEQAQCVQVVLVVVLCVQFVDGFYFTGHHDPVRHGGDDLVRSLCSQVVGPGQEYEYEYADPVCVVSVVVSCVVDNGHYDYAQFHRNVLRSQLRNCVSVVHDPVVSVVVSVVGHDDD/DAEAEEEEEQAQCVQVVLVVVLCVQFVPGFYFTGHHDPVRHGGDDLVRSLCSQVVGPGQEYEYEYADPVCVVSVVVSCVVDNGHYDYAQFHRNVLRSQLRNCVSVVHDPVVSVVVSVVGHDDD

Organism: Lactococcus lactis subsp. lactis (strain IL1403) (NCBI:txid272623)

Sequence (246 aa):
MTYGIVIVSHSPEIASGLKKLIREVAKNISLTAIGGLENGEIGTSFDRVMNAIEENEADNLLTFFDLGSARMNLDLVSEMTDKELTIFNVPLIEGAYTASALLEAGATFEAIKEQLEKMLIEKMTYGIVIVSHSPEIASGLKKLIREVAKNISLTAIGGLENGEIGTSFDRVMNAIEENEADNLLTFFDLGSARMNLDLVSEMTDKELTIFNVPLIEGAYTASALLEAGATFEAIKEQLEKMLIEK

Solvent-accessible surface area (backbone atoms only — not comparable to full-atom values): 12770 Å² total; per-residue (Å²): 140,48,64,22,40,36,39,42,25,41,28,37,35,31,17,52,21,49,48,56,57,35,44,74,64,23,76,78,56,36,70,28,56,41,27,16,36,96,87,60,43,78,30,71,44,52,69,59,53,43,50,42,58,67,67,32,79,32,49,35,29,48,32,34,36,56,54,50,80,52,48,58,44,52,55,56,42,51,75,69,47,92,48,47,70,45,78,49,55,27,40,36,67,60,39,49,42,52,44,41,39,38,51,54,72,62,49,51,70,67,58,44,49,58,60,46,62,77,44,59,50,91,98,138,49,64,22,41,36,40,42,26,41,28,37,37,31,17,52,21,49,49,56,58,37,46,73,63,23,76,77,58,36,70,27,55,41,28,16,35,96,86,59,43,79,31,70,44,52,69,59,52,45,48,41,57,68,67,31,80,34,47,35,30,48,32,35,36,59,55,50,79,51,48,57,42,51,55,57,40,50,74,68,47,92,50,47,70,47,77,50,56,28,40,37,67,60,40,50,41,52,45,41,38,37,50,55,73,62,50,52,70,69,58,43,50,58,59,47,61,78,43,59,50,91,98